Protein AF-A0A6I9WQ13-F1 (afdb_monomer_lite)

Secondary structure (DSSP, 8-state):
----------S-----------------------------------SS-TTS-HHHHHHHHHHHHHHHHHHTTS-HHHHHHH-GGGGG-HHHHHHHHHHHHHHHHHHHHHHHHHHHHHTTHHHHHHHHHHHHHHT---TTSPPP---S-HHHHHHHHHHHHHHHHHHHHHHHHHHHHHHHHHHHHHHHHHHHHHHHHHHHHHHHHHHHHHHHHHHHHHHHHHHHHHHHHHT-

Structure (mmCIF, N/CA/C/O backbone):
data_AF-A0A6I9WQ13-F1
#
_entry.id   AF-A0A6I9WQ13-F1
#
loop_
_atom_site.group_PDB
_atom_site.id
_atom_site.type_symbol
_atom_site.label_atom_id
_atom_site.label_alt_id
_atom_site.label_comp_id
_atom_site.label_asym_id
_atom_site.label_entity_id
_atom_site.label_seq_id
_atom_site.pdbx_PDB_ins_code
_atom_site.Cartn_x
_atom_site.Cartn_y
_atom_site.Cartn_z
_atom_site.occupancy
_atom_site.B_iso_or_equiv
_atom_site.auth_seq_id
_atom_site.auth_comp_id
_atom_site.auth_asym_id
_atom_site.auth_atom_id
_atom_site.pdbx_PDB_model_num
ATOM 1 N N . MET A 1 1 ? 12.488 12.936 -65.745 1.00 42.53 1 MET A N 1
ATOM 2 C CA . MET A 1 1 ? 11.095 12.465 -65.621 1.00 42.53 1 MET A CA 1
ATOM 3 C C . MET A 1 1 ? 11.152 10.992 -65.257 1.00 42.53 1 MET A C 1
ATOM 5 O O . MET A 1 1 ? 11.584 10.224 -66.095 1.00 42.53 1 MET A O 1
ATOM 9 N N . ILE A 1 2 ? 10.871 10.658 -63.995 1.00 35.72 2 ILE A N 1
ATOM 10 C CA . ILE A 1 2 ? 10.293 9.404 -63.471 1.00 35.72 2 ILE A CA 1
ATOM 11 C C . ILE A 1 2 ? 10.025 9.711 -61.988 1.00 35.72 2 ILE A C 1
ATOM 13 O O . ILE A 1 2 ? 10.933 10.069 -61.240 1.00 35.72 2 ILE A O 1
ATOM 17 N N . GLN A 1 3 ? 8.743 9.713 -61.629 1.00 37.44 3 GLN A N 1
ATOM 18 C CA . GLN A 1 3 ? 8.211 10.004 -60.300 1.00 37.44 3 GLN A CA 1
ATOM 19 C C . GLN A 1 3 ? 8.492 8.835 -59.351 1.00 37.44 3 GLN A C 1
ATOM 21 O O . GLN A 1 3 ? 8.282 7.685 -59.726 1.00 37.44 3 GLN A O 1
ATOM 26 N N . ILE A 1 4 ? 8.862 9.127 -58.103 1.00 40.91 4 ILE A N 1
ATOM 27 C CA . ILE A 1 4 ? 8.697 8.176 -57.000 1.00 40.91 4 ILE A CA 1
ATOM 28 C C . ILE A 1 4 ? 7.673 8.782 -56.046 1.00 40.91 4 ILE A C 1
ATOM 30 O O . ILE A 1 4 ? 7.947 9.718 -55.296 1.00 40.91 4 ILE A O 1
ATOM 34 N N . SER A 1 5 ? 6.453 8.271 -56.183 1.00 36.38 5 SER A N 1
ATOM 35 C CA . SER A 1 5 ? 5.289 8.596 -55.377 1.00 36.38 5 SER A CA 1
ATOM 36 C C . SER A 1 5 ? 5.444 8.132 -53.932 1.00 36.38 5 SER A C 1
ATOM 38 O O . SER A 1 5 ? 5.890 7.023 -53.651 1.00 36.38 5 SER A O 1
ATOM 40 N N . SER A 1 6 ? 4.993 9.016 -53.047 1.00 45.00 6 SER A N 1
ATOM 41 C CA . SER A 1 6 ? 4.325 8.766 -51.771 1.00 45.00 6 SER A CA 1
ATOM 42 C C . SER A 1 6 ? 4.062 7.292 -51.413 1.00 45.00 6 SER A C 1
ATOM 44 O O . SER A 1 6 ? 3.198 6.640 -51.994 1.00 45.00 6 SER A O 1
ATOM 46 N N . ARG A 1 7 ? 4.749 6.815 -50.372 1.00 38.47 7 ARG A N 1
ATOM 47 C CA . ARG A 1 7 ? 4.295 5.732 -49.485 1.00 38.47 7 ARG A CA 1
ATOM 48 C C . ARG A 1 7 ? 4.499 6.178 -48.036 1.00 38.47 7 ARG A C 1
ATOM 50 O O . ARG A 1 7 ? 5.375 5.716 -47.314 1.00 38.47 7 ARG A O 1
ATOM 57 N N . ARG A 1 8 ? 3.716 7.187 -47.655 1.00 43.97 8 ARG A N 1
ATOM 58 C CA . ARG A 1 8 ? 3.293 7.429 -46.273 1.00 43.97 8 ARG A CA 1
ATOM 59 C C . ARG A 1 8 ? 1.978 6.674 -46.128 1.00 43.97 8 ARG A C 1
ATOM 61 O O . ARG A 1 8 ? 1.089 6.970 -46.910 1.00 43.97 8 ARG A O 1
ATOM 68 N N . GLU A 1 9 ? 1.920 5.762 -45.161 1.00 45.62 9 GLU A N 1
ATOM 69 C CA . GLU A 1 9 ? 0.778 4.953 -44.686 1.00 45.62 9 GLU A CA 1
ATOM 70 C C . GLU A 1 9 ? 1.118 3.468 -44.765 1.00 45.62 9 GLU A C 1
ATOM 72 O O . GLU A 1 9 ? 1.083 2.889 -45.838 1.00 45.62 9 GLU A O 1
ATOM 77 N N . GLU A 1 10 ? 1.520 2.905 -43.621 1.00 43.72 10 GLU A N 1
ATOM 78 C CA . GLU A 1 10 ? 1.295 1.512 -43.193 1.00 43.72 10 GLU A CA 1
ATOM 79 C C . GLU A 1 10 ? 2.166 1.218 -41.961 1.00 43.72 10 GLU A C 1
ATOM 81 O O . GLU A 1 10 ? 3.094 0.426 -42.004 1.00 43.72 10 GLU A O 1
ATOM 86 N N . LEU A 1 11 ? 1.884 1.878 -40.835 1.00 39.22 11 LEU A N 1
ATOM 87 C CA . LEU A 1 11 ? 2.148 1.309 -39.511 1.00 39.22 11 LEU A CA 1
ATOM 88 C C . LEU A 1 11 ? 1.015 1.774 -38.596 1.00 39.22 11 LEU A C 1
ATOM 90 O O . LEU A 1 11 ? 0.836 2.968 -38.352 1.00 39.22 11 LEU A O 1
ATOM 94 N N . GLY A 1 12 ? 0.189 0.812 -38.186 1.00 38.69 12 GLY A N 1
ATOM 95 C CA . GLY A 1 12 ? -1.049 1.005 -37.443 1.00 38.69 12 GLY A CA 1
ATOM 96 C C . GLY A 1 12 ? -0.829 1.613 -36.064 1.00 38.69 12 GLY A C 1
ATOM 97 O O . GLY A 1 12 ? -0.742 0.905 -35.066 1.00 38.69 12 GLY A O 1
ATOM 98 N N . ILE A 1 13 ? -0.822 2.942 -36.001 1.00 32.97 13 ILE A N 1
ATOM 99 C CA . ILE A 1 13 ? -1.039 3.680 -34.761 1.00 32.97 13 ILE A CA 1
ATOM 100 C C . ILE A 1 13 ? -2.550 3.734 -34.539 1.00 32.97 13 ILE A C 1
ATOM 102 O O . ILE A 1 13 ? -3.252 4.596 -35.072 1.00 32.97 13 ILE A O 1
ATOM 106 N N . ALA A 1 14 ? -3.064 2.791 -33.752 1.00 34.91 14 ALA A N 1
ATOM 107 C CA . ALA A 1 14 ? -4.420 2.858 -33.231 1.00 34.91 14 ALA A CA 1
ATOM 108 C C . ALA A 1 14 ? -4.540 4.081 -32.303 1.00 34.91 14 ALA A C 1
ATOM 110 O O . ALA A 1 14 ? -4.142 4.056 -31.138 1.00 34.91 14 ALA A O 1
ATOM 111 N N . ARG A 1 15 ? -5.093 5.179 -32.832 1.00 33.19 15 ARG A N 1
ATOM 112 C CA . ARG A 1 15 ? -5.646 6.271 -32.023 1.00 33.19 15 ARG A CA 1
ATOM 113 C C . ARG A 1 15 ? -6.819 5.716 -31.221 1.00 33.19 15 ARG A C 1
ATOM 115 O O . ARG A 1 15 ? -7.862 5.405 -31.787 1.00 33.19 15 ARG A O 1
ATOM 122 N N . TRP A 1 16 ? -6.659 5.633 -29.908 1.00 32.78 16 TRP A N 1
ATOM 123 C CA . TRP A 1 16 ? -7.764 5.366 -28.993 1.00 32.78 16 TRP A CA 1
ATOM 124 C C . TRP A 1 16 ? -8.743 6.555 -28.989 1.00 32.78 16 TRP A C 1
ATOM 126 O O . TRP A 1 16 ? -8.312 7.684 -28.732 1.00 32.78 16 TRP A O 1
ATOM 136 N N . PRO A 1 17 ? -10.049 6.354 -29.253 1.00 36.00 17 PRO A N 1
ATOM 137 C CA . PRO A 1 17 ? -11.037 7.417 -29.199 1.00 36.00 17 PRO A CA 1
ATOM 138 C C . PRO A 1 17 ? -11.810 7.333 -27.879 1.00 36.00 17 PRO A C 1
ATOM 140 O O . PRO A 1 17 ? -12.653 6.463 -27.704 1.00 36.00 17 PRO A O 1
ATOM 143 N N . PHE A 1 18 ? -11.591 8.273 -26.961 1.00 30.12 18 PHE A N 1
ATOM 144 C CA . PHE A 1 18 ? -12.542 8.504 -25.871 1.00 30.12 18 PHE A CA 1
ATOM 145 C C . PHE A 1 18 ? -12.866 9.991 -25.739 1.00 30.12 18 PHE A C 1
ATOM 147 O O . PHE A 1 18 ? -12.248 10.743 -24.992 1.00 30.12 18 PHE A O 1
ATOM 154 N N . ARG A 1 19 ? -13.905 10.402 -26.467 1.00 37.66 19 ARG A N 1
ATOM 155 C CA . ARG A 1 19 ? -14.854 11.422 -26.012 1.00 37.66 19 ARG A CA 1
ATOM 156 C C . ARG A 1 19 ? -16.257 11.002 -26.434 1.00 37.66 19 ARG A C 1
ATOM 158 O O . ARG A 1 19 ? -16.543 11.025 -27.625 1.00 37.66 19 ARG A O 1
ATOM 165 N N . LYS A 1 20 ? -17.137 10.740 -25.464 1.00 36.94 20 LYS A N 1
ATOM 166 C CA . LYS A 1 20 ? -18.517 11.255 -25.466 1.00 36.94 20 LYS A CA 1
ATOM 167 C C . LYS A 1 20 ? -18.999 11.533 -24.027 1.00 36.94 20 LYS A C 1
ATOM 169 O O . LYS A 1 20 ? -18.543 10.846 -23.116 1.00 36.94 20 LYS A O 1
ATOM 174 N N . PRO A 1 21 ? -19.877 12.539 -23.830 1.00 44.69 21 PRO A N 1
ATOM 175 C CA . PRO A 1 21 ? -20.361 13.001 -22.529 1.00 44.69 21 PRO A CA 1
ATOM 176 C C . PRO A 1 21 ? -21.793 12.518 -22.231 1.00 44.69 21 PRO A C 1
ATOM 178 O O . PRO A 1 21 ? -22.631 12.507 -23.126 1.00 44.69 21 PRO A O 1
ATOM 181 N N . LEU A 1 22 ? -22.091 12.194 -20.974 1.00 32.34 22 LEU A N 1
ATOM 182 C CA . LEU A 1 22 ? -23.434 12.059 -20.377 1.00 32.34 22 LEU A CA 1
ATOM 183 C C . LEU A 1 22 ? -23.235 12.225 -18.857 1.00 32.34 22 LEU A C 1
ATOM 185 O O . LEU A 1 22 ? -22.199 11.815 -18.352 1.00 32.34 22 LEU A O 1
ATOM 189 N N . LEU A 1 23 ? -24.110 12.783 -18.029 1.00 32.69 23 LEU A N 1
ATOM 190 C CA . LEU A 1 23 ? -25.398 13.453 -18.154 1.00 32.69 23 LEU A CA 1
ATOM 191 C C . LEU A 1 23 ? -25.539 14.267 -16.855 1.00 32.69 23 LEU A C 1
ATOM 193 O O . LEU A 1 23 ? -25.080 13.850 -15.793 1.00 32.69 23 LEU A O 1
ATOM 197 N N . ARG A 1 24 ? -26.177 15.429 -16.951 1.00 34.75 24 ARG A N 1
ATOM 198 C CA . ARG A 1 24 ? -26.581 16.266 -15.820 1.00 34.75 24 ARG A CA 1
ATOM 199 C C . ARG A 1 24 ? -27.743 15.580 -15.094 1.00 34.75 24 ARG A C 1
ATOM 201 O O . ARG A 1 24 ? -28.714 15.221 -15.755 1.00 34.75 24 ARG A O 1
ATOM 208 N N . VAL A 1 25 ? -27.673 15.446 -13.772 1.00 32.78 25 VAL A N 1
ATOM 209 C CA . VAL A 1 25 ? -28.840 15.125 -12.938 1.00 32.78 25 VAL A CA 1
ATOM 210 C C . VAL A 1 25 ? -28.867 16.122 -11.786 1.00 32.78 25 VAL A C 1
ATOM 212 O O . VAL A 1 25 ? -28.001 16.103 -10.916 1.00 32.78 25 VAL A O 1
ATOM 215 N N . ASP A 1 26 ? -29.839 17.029 -11.842 1.00 37.44 26 ASP A N 1
ATOM 216 C CA . ASP A 1 26 ? -30.246 17.861 -10.715 1.00 37.44 26 ASP A CA 1
ATOM 217 C C . ASP A 1 26 ? -30.963 16.983 -9.685 1.00 37.44 26 ASP A C 1
ATOM 219 O O . ASP A 1 26 ? -31.865 16.221 -10.030 1.00 37.44 26 ASP A O 1
ATOM 223 N N . ALA A 1 27 ? -30.619 17.146 -8.410 1.00 33.00 27 ALA A N 1
ATOM 224 C CA . ALA A 1 27 ? -31.479 16.743 -7.306 1.00 33.00 27 ALA A CA 1
ATOM 225 C C . ALA A 1 27 ? -31.283 17.710 -6.136 1.00 33.00 27 ALA A C 1
ATOM 227 O O . ALA A 1 27 ? -30.471 17.522 -5.234 1.00 33.00 27 ALA A O 1
ATOM 228 N N . SER A 1 28 ? -32.062 18.785 -6.199 1.00 38.97 28 SER A N 1
ATOM 229 C CA . SER A 1 28 ? -32.435 19.600 -5.054 1.00 38.97 28 SER A CA 1
ATOM 230 C C . SER A 1 28 ? -33.210 18.735 -4.061 1.00 38.97 28 SER A C 1
ATOM 232 O O . SER A 1 28 ? -34.231 18.159 -4.433 1.00 38.97 28 SER A O 1
ATOM 234 N N . SER A 1 29 ? -32.759 18.656 -2.808 1.00 32.09 29 SER A N 1
ATOM 235 C CA . SER A 1 29 ? -33.622 18.408 -1.646 1.00 32.09 29 SER A CA 1
ATOM 236 C C . SER A 1 29 ? -32.903 18.807 -0.360 1.00 32.09 29 SER A C 1
ATOM 238 O O . SER A 1 29 ? -31.951 18.172 0.084 1.00 32.09 29 SER A O 1
ATOM 240 N N . ARG A 1 30 ? -33.378 19.912 0.222 1.00 37.56 30 ARG A N 1
ATOM 241 C CA . ARG A 1 30 ? -33.053 20.368 1.574 1.00 37.56 30 ARG A CA 1
ATOM 242 C C . ARG A 1 30 ? -33.610 19.374 2.588 1.00 37.56 30 ARG A C 1
ATOM 244 O O . ARG A 1 30 ? -34.800 19.077 2.543 1.00 37.56 30 ARG A O 1
ATOM 251 N N . LEU A 1 31 ? -32.803 19.001 3.574 1.00 30.28 31 LEU A N 1
ATOM 252 C CA . LEU A 1 31 ? -33.298 18.570 4.877 1.00 30.28 31 LEU A CA 1
ATOM 253 C C . LEU A 1 31 ? -32.618 19.422 5.948 1.00 30.28 31 LEU A C 1
ATOM 255 O O . LEU A 1 31 ? -31.408 19.375 6.144 1.00 30.28 31 LEU A O 1
ATOM 259 N N . VAL A 1 32 ? -33.433 20.261 6.581 1.00 38.62 32 VAL A N 1
ATOM 260 C CA . VAL A 1 32 ? -33.098 21.039 7.771 1.00 38.62 32 VAL A CA 1
ATOM 261 C C . VAL A 1 32 ? -33.349 20.127 8.965 1.00 38.62 32 VAL A C 1
ATOM 263 O O . VAL A 1 32 ? -34.483 19.696 9.161 1.00 38.62 32 VAL A O 1
ATOM 266 N N . PHE A 1 33 ? -32.321 19.859 9.770 1.00 29.92 33 PHE A N 1
ATOM 267 C CA . PHE A 1 33 ? -32.487 19.245 11.087 1.00 29.92 33 PHE A CA 1
ATOM 268 C C . PHE A 1 33 ? -31.969 20.187 12.184 1.00 29.92 33 PHE A C 1
ATOM 270 O O . PHE A 1 33 ? -30.921 20.811 12.006 1.00 29.92 33 PHE A O 1
ATOM 277 N N . PRO A 1 34 ? -32.702 20.329 13.304 1.00 30.59 34 PRO A N 1
ATOM 278 C CA . PRO A 1 34 ? -32.401 21.295 14.348 1.00 30.59 34 PRO A CA 1
ATOM 279 C C . PRO A 1 34 ? -31.454 20.698 15.396 1.00 30.59 34 PRO A C 1
ATOM 281 O O . PRO A 1 34 ? -31.741 19.659 15.983 1.00 30.59 34 PRO A O 1
ATOM 284 N N . THR A 1 35 ? -30.365 21.391 15.717 1.00 30.73 35 THR A N 1
ATOM 285 C CA . THR A 1 35 ? -29.546 21.090 16.899 1.00 30.73 35 THR A CA 1
ATOM 286 C C . THR A 1 35 ? -29.696 22.194 17.934 1.00 30.73 35 THR A C 1
ATOM 288 O O . THR A 1 35 ? -29.070 23.249 17.868 1.00 30.73 35 THR A O 1
ATOM 291 N N . ARG A 1 36 ? -30.516 21.924 18.953 1.00 33.50 36 ARG A N 1
ATOM 292 C CA . ARG A 1 36 ? -30.421 22.599 20.249 1.00 33.50 36 ARG A CA 1
ATOM 293 C C . ARG A 1 36 ? -30.566 21.567 21.360 1.00 33.50 36 ARG A C 1
ATOM 295 O O . ARG A 1 36 ? -31.657 21.339 21.864 1.00 33.50 36 ARG A O 1
ATOM 302 N N . ILE A 1 37 ? -29.445 20.970 21.754 1.00 35.38 37 ILE A N 1
ATOM 303 C CA . ILE A 1 37 ? -29.315 20.270 23.033 1.00 35.38 37 ILE A CA 1
ATOM 304 C C . ILE A 1 37 ? -28.291 21.058 23.847 1.00 35.38 37 ILE A C 1
ATOM 306 O O . ILE A 1 37 ? -27.123 21.160 23.470 1.00 35.38 37 ILE A O 1
ATOM 310 N N . LYS A 1 38 ? -28.760 21.693 24.925 1.00 37.09 38 LYS A N 1
ATOM 311 C CA . LYS A 1 38 ? -27.910 22.383 25.900 1.00 37.09 38 LYS A CA 1
ATOM 312 C C . LYS A 1 38 ? -27.116 21.324 26.671 1.00 37.09 38 LYS A C 1
ATOM 314 O O . LYS A 1 38 ? -27.715 20.467 27.310 1.00 37.09 38 LYS A O 1
ATOM 319 N N . ARG A 1 39 ? -25.785 21.390 26.604 1.00 37.53 39 ARG A N 1
ATOM 320 C CA . ARG A 1 39 ? -24.875 20.641 27.479 1.00 37.53 39 ARG A CA 1
ATOM 321 C C . ARG A 1 39 ? -24.711 21.423 28.783 1.00 37.53 39 ARG A C 1
ATOM 323 O O . ARG A 1 39 ? -24.225 22.548 28.744 1.00 37.53 39 ARG A O 1
ATOM 330 N N . ASN A 1 40 ? -25.109 20.829 29.904 1.00 31.97 40 ASN A N 1
ATOM 331 C CA . ASN A 1 40 ? -24.618 21.221 31.223 1.00 31.97 40 ASN A CA 1
ATOM 332 C C . ASN A 1 40 ? -23.377 20.371 31.502 1.00 31.97 40 ASN A C 1
ATOM 334 O O . ASN A 1 40 ? -23.481 19.148 31.569 1.00 31.97 40 ASN A O 1
ATOM 338 N N . TYR A 1 41 ? -22.219 21.013 31.618 1.00 35.03 41 TYR A N 1
ATOM 339 C CA . TYR A 1 41 ? -20.994 20.373 32.078 1.00 35.03 41 TYR A CA 1
ATOM 340 C C . TYR A 1 41 ? -20.928 20.503 33.598 1.00 35.03 41 TYR A C 1
ATOM 342 O O . TYR A 1 41 ? -20.866 21.612 34.122 1.00 35.03 41 TYR A O 1
ATOM 350 N N . GLY A 1 42 ? -21.003 19.361 34.282 1.00 32.38 42 GLY A N 1
ATOM 351 C CA . GLY A 1 42 ? -20.557 19.218 35.660 1.00 32.38 42 GLY A CA 1
ATOM 352 C C . GLY A 1 42 ? -19.044 19.038 35.655 1.00 32.38 42 GLY A C 1
ATOM 353 O O . GLY A 1 42 ? -18.527 18.098 35.057 1.00 32.38 42 GLY A O 1
ATOM 354 N N . GLU A 1 43 ? -18.380 20.000 36.268 1.00 44.72 43 GLU A N 1
ATOM 355 C CA . GLU A 1 43 ? -16.960 20.096 36.579 1.00 44.72 43 GLU A CA 1
ATOM 356 C C . GLU A 1 43 ? -16.534 18.961 37.521 1.00 44.72 43 GLU A C 1
ATOM 358 O O . GLU A 1 43 ? -17.102 18.849 38.601 1.00 44.72 43 GLU A O 1
ATOM 363 N N . MET A 1 44 ? -15.569 18.124 37.116 1.00 40.62 44 MET A N 1
ATOM 364 C CA . MET A 1 44 ? -14.733 17.320 38.020 1.00 40.62 44 MET A CA 1
ATOM 365 C C . MET A 1 44 ? -13.409 16.919 37.335 1.00 40.62 44 MET A C 1
ATOM 367 O O . MET A 1 44 ? -13.427 16.222 36.321 1.00 40.62 44 MET A O 1
ATOM 371 N N . ALA A 1 45 ? -12.307 17.311 37.985 1.00 38.38 45 ALA A N 1
ATOM 372 C CA . ALA A 1 45 ? -10.936 16.784 37.919 1.00 38.38 45 ALA A CA 1
ATOM 373 C C . ALA A 1 45 ? -10.101 17.023 36.637 1.00 38.38 45 ALA A C 1
ATOM 375 O O . ALA A 1 45 ? -9.950 16.152 35.782 1.00 38.38 45 ALA A O 1
ATOM 376 N N . GLU A 1 46 ? -9.484 18.207 36.576 1.00 45.75 46 GLU A N 1
ATOM 377 C CA . GLU A 1 46 ? -8.057 18.371 36.230 1.00 45.75 46 GLU A CA 1
ATOM 378 C C . GLU A 1 46 ? -7.267 17.765 37.418 1.00 45.75 46 GLU A C 1
ATOM 380 O O . GLU A 1 46 ? -7.679 17.941 38.561 1.00 45.75 46 GLU A O 1
ATOM 385 N N . ASP A 1 47 ? -6.299 16.862 37.289 1.00 46.25 47 ASP A N 1
ATOM 386 C CA . ASP A 1 47 ? -5.021 16.925 36.590 1.00 46.25 47 ASP A CA 1
ATOM 387 C C . ASP A 1 47 ? -4.467 15.487 36.500 1.00 46.25 47 ASP A C 1
ATOM 389 O O . ASP A 1 47 ? -4.505 14.783 37.503 1.00 46.25 47 ASP A O 1
ATOM 393 N N . GLU A 1 48 ? -3.995 15.067 35.313 1.00 42.91 48 GLU A N 1
ATOM 394 C CA . GLU A 1 48 ? -3.005 13.983 35.028 1.00 42.91 48 GLU A CA 1
ATOM 395 C C . GLU A 1 48 ? -3.103 13.436 33.581 1.00 42.91 48 GLU A C 1
ATOM 397 O O . GLU A 1 48 ? -2.286 12.627 33.154 1.00 42.91 48 GLU A O 1
ATOM 402 N N . GLU A 1 49 ? -4.054 13.899 32.764 1.00 48.84 49 GLU A N 1
ATOM 403 C CA . GLU A 1 49 ? -4.401 13.242 31.488 1.00 48.84 49 GLU A CA 1
ATOM 404 C C . GLU A 1 49 ? -4.015 14.049 30.224 1.00 48.84 49 GLU A C 1
ATOM 406 O O . GLU A 1 49 ? -4.706 14.004 29.207 1.00 48.84 49 GLU A O 1
ATOM 411 N N . ALA A 1 50 ? -2.924 14.823 30.267 1.00 50.78 50 ALA A N 1
ATOM 412 C CA . ALA A 1 50 ? -2.524 15.710 29.160 1.00 50.78 50 ALA A CA 1
ATOM 413 C C . ALA A 1 50 ? -1.940 14.986 27.924 1.00 50.78 50 ALA A C 1
ATOM 415 O O . ALA A 1 50 ? -1.771 15.615 26.882 1.00 50.78 50 ALA A O 1
ATOM 416 N N . ASP A 1 51 ? -1.658 13.681 28.016 1.00 60.41 51 ASP A N 1
ATOM 417 C CA . ASP A 1 51 ? -1.003 12.893 26.953 1.00 60.41 51 ASP A CA 1
ATOM 418 C C . ASP A 1 51 ? -1.945 11.885 26.254 1.00 60.41 51 ASP A C 1
ATOM 420 O O . ASP A 1 51 ? -1.536 11.056 25.437 1.00 60.41 51 ASP A O 1
ATOM 424 N N . CYS A 1 52 ? -3.243 11.924 26.570 1.00 62.91 52 CYS A N 1
ATOM 425 C CA . CYS A 1 52 ? -4.232 11.049 25.944 1.00 62.91 52 CYS A CA 1
ATOM 426 C C . CYS A 1 52 ? -4.887 11.759 24.744 1.00 62.91 52 CYS A C 1
ATOM 428 O O . CYS A 1 52 ? -5.425 12.860 24.901 1.00 62.91 52 CYS A O 1
ATOM 430 N N . PRO A 1 53 ? -4.879 11.172 23.531 1.00 75.25 53 PRO A N 1
ATOM 431 C CA . PRO A 1 53 ? -5.495 11.800 22.370 1.00 75.25 53 PRO A CA 1
ATOM 432 C C . PRO A 1 53 ? -7.013 11.954 22.593 1.00 75.25 53 PRO A C 1
ATOM 434 O O . PRO A 1 53 ? -7.668 11.103 23.197 1.00 75.25 53 PRO A O 1
ATOM 437 N N . ASN A 1 54 ? -7.593 13.059 22.105 1.00 84.00 54 ASN A N 1
ATOM 438 C CA . ASN A 1 54 ? -8.978 13.459 22.410 1.00 84.00 54 ASN A CA 1
ATOM 439 C C . ASN A 1 54 ? -10.017 12.354 22.114 1.00 84.00 54 ASN A C 1
ATOM 441 O O . ASN A 1 54 ? -10.969 12.154 22.862 1.00 84.00 54 ASN A O 1
ATOM 445 N N . ASN A 1 55 ? -9.816 11.584 21.046 1.00 86.56 55 ASN A N 1
ATOM 446 C CA . ASN A 1 55 ? -10.646 10.431 20.688 1.00 86.56 55 ASN A CA 1
ATOM 447 C C . ASN A 1 55 ? -10.566 9.274 21.702 1.00 86.56 55 ASN A C 1
ATOM 449 O O . ASN A 1 55 ? -11.606 8.704 22.027 1.00 86.56 55 ASN A O 1
ATOM 453 N N . ALA A 1 56 ? -9.384 8.958 22.238 1.00 87.81 56 ALA A N 1
ATOM 454 C CA . ALA A 1 56 ? -9.235 7.955 23.294 1.00 87.81 56 ALA A CA 1
ATOM 455 C C . ALA A 1 56 ? -9.936 8.400 24.583 1.00 87.81 56 ALA A C 1
ATOM 457 O O . ALA A 1 56 ? -10.661 7.618 25.198 1.00 87.81 56 ALA A O 1
ATOM 458 N N . ARG A 1 57 ? -9.809 9.683 24.941 1.00 88.50 57 ARG A N 1
ATOM 459 C CA . ARG A 1 57 ? -10.506 10.262 26.096 1.00 88.50 57 ARG A CA 1
ATOM 460 C C . ARG A 1 57 ? -12.026 10.188 25.940 1.00 88.50 57 ARG A C 1
ATOM 462 O O . ARG A 1 57 ? -12.723 9.763 26.857 1.00 88.50 57 ARG A O 1
ATOM 469 N N . LEU A 1 58 ? -12.551 10.544 24.765 1.00 90.75 58 LEU A N 1
ATOM 470 C CA . LEU A 1 58 ? -13.984 10.434 24.469 1.00 90.75 58 LEU A CA 1
ATOM 471 C C . LEU A 1 58 ? -14.481 8.985 24.535 1.00 90.75 58 LEU A C 1
ATOM 473 O O . LEU A 1 58 ? -15.563 8.746 25.068 1.00 90.75 58 LEU A O 1
ATOM 477 N N . PHE A 1 59 ? -13.697 8.030 24.030 1.00 91.69 59 PHE A N 1
ATOM 478 C CA . PHE A 1 59 ? -14.007 6.607 24.134 1.00 91.69 59 PHE A CA 1
ATOM 479 C C . PHE A 1 59 ? -14.060 6.149 25.596 1.00 91.69 59 PHE A C 1
ATOM 481 O O . PHE A 1 59 ? -15.079 5.598 26.011 1.00 91.69 59 PHE A O 1
ATOM 488 N N . ARG A 1 60 ? -13.025 6.453 26.394 1.00 92.31 60 ARG A N 1
ATOM 489 C CA . ARG A 1 60 ? -12.971 6.127 27.828 1.00 92.31 60 ARG A CA 1
ATOM 490 C C . ARG A 1 60 ? -14.187 6.691 28.561 1.00 92.31 60 ARG A C 1
ATOM 492 O O . ARG A 1 60 ? -14.920 5.943 29.195 1.00 92.31 60 ARG A O 1
ATOM 499 N N . ILE A 1 61 ? -14.473 7.984 28.390 1.00 93.56 61 ILE A N 1
ATOM 500 C CA . ILE A 1 61 ? -15.630 8.640 29.019 1.00 93.56 61 ILE A CA 1
ATOM 501 C C . ILE A 1 61 ? -16.944 7.960 28.612 1.00 93.56 61 ILE A C 1
ATOM 503 O O . ILE A 1 61 ? -17.799 7.703 29.461 1.00 93.56 61 ILE A O 1
ATOM 507 N N . ALA A 1 62 ? -17.132 7.673 27.322 1.00 95.44 62 ALA A N 1
ATOM 508 C CA . ALA A 1 62 ? -18.355 7.047 26.835 1.00 95.44 62 ALA A CA 1
ATOM 509 C C . ALA A 1 62 ? -18.548 5.645 27.427 1.00 95.44 62 ALA A C 1
ATOM 511 O O . ALA A 1 62 ? -19.645 5.325 27.888 1.00 95.44 62 ALA A O 1
ATOM 512 N N . VAL A 1 63 ? -17.504 4.816 27.446 1.00 95.62 63 VAL A N 1
ATOM 513 C CA . VAL A 1 63 ? -17.590 3.448 27.968 1.00 95.62 63 VAL A CA 1
ATOM 514 C C . VAL A 1 63 ? -17.747 3.452 29.488 1.00 95.62 63 VAL A C 1
ATOM 516 O O . VAL A 1 63 ? -18.703 2.852 29.971 1.00 95.62 63 VAL A O 1
ATOM 519 N N . SER A 1 64 ? -16.932 4.197 30.243 1.00 95.50 64 SER A N 1
ATOM 520 C CA . SER A 1 64 ? -17.044 4.274 31.709 1.00 95.50 64 SER A CA 1
ATOM 521 C C . SER A 1 64 ? -18.429 4.751 32.167 1.00 95.50 64 SER A C 1
ATOM 523 O O . SER A 1 64 ? -18.981 4.221 33.130 1.00 95.50 64 SER A O 1
ATOM 525 N N . ASN A 1 65 ? -19.055 5.690 31.448 1.00 95.81 65 ASN A N 1
ATOM 526 C CA . ASN A 1 65 ? -20.432 6.102 31.740 1.00 95.81 65 ASN A CA 1
ATOM 527 C C . ASN A 1 65 ? -21.448 4.972 31.511 1.00 95.81 65 ASN A C 1
ATOM 529 O O . ASN A 1 65 ? -22.372 4.806 32.304 1.00 95.81 65 ASN A O 1
ATOM 533 N N . ASN A 1 66 ? -21.282 4.170 30.456 1.00 95.94 66 ASN A N 1
ATOM 534 C CA . ASN A 1 66 ? -22.139 3.005 30.230 1.00 95.94 66 ASN A CA 1
ATOM 535 C C . ASN A 1 66 ? -21.939 1.932 31.310 1.00 95.94 66 ASN A C 1
ATOM 537 O O . ASN A 1 66 ? -22.921 1.382 31.801 1.00 95.94 66 ASN A O 1
ATOM 541 N N . LEU A 1 67 ? -20.696 1.680 31.728 1.00 96.56 67 LEU A N 1
ATOM 542 C CA . LEU A 1 67 ? -20.378 0.745 32.812 1.00 96.56 67 LEU A CA 1
ATOM 543 C C . LEU A 1 67 ? -21.004 1.185 34.142 1.00 96.56 67 LEU A C 1
ATOM 545 O O . LEU A 1 67 ? -21.561 0.360 34.865 1.00 96.56 67 LEU A O 1
ATOM 549 N N . ARG A 1 68 ? -21.005 2.492 34.429 1.00 96.06 68 ARG A N 1
ATOM 550 C CA . ARG A 1 68 ? -21.723 3.059 35.580 1.00 96.06 68 ARG A CA 1
ATOM 551 C C . ARG A 1 68 ? -23.224 2.812 35.492 1.00 96.06 68 ARG A C 1
ATOM 553 O O . ARG A 1 68 ? -23.807 2.310 36.446 1.00 96.06 68 ARG A O 1
ATOM 560 N N . ASN A 1 69 ? -23.833 3.087 34.339 1.00 96.31 69 ASN A N 1
ATOM 561 C CA . ASN A 1 69 ? -25.262 2.844 34.130 1.00 96.31 69 ASN A CA 1
ATOM 562 C C . ASN A 1 69 ? -25.631 1.361 34.300 1.00 96.31 69 ASN A C 1
ATOM 564 O O . ASN A 1 69 ? -26.707 1.052 34.806 1.00 96.31 69 ASN A O 1
ATOM 568 N N . ILE A 1 70 ? -24.751 0.440 33.890 1.00 95.88 70 ILE A N 1
ATOM 569 C CA . ILE A 1 70 ? -24.932 -1.002 34.101 1.00 95.88 70 ILE A CA 1
ATOM 570 C C . ILE A 1 70 ? -24.871 -1.331 35.594 1.00 95.88 70 ILE A C 1
ATOM 572 O O . ILE A 1 70 ? -25.778 -1.994 36.102 1.00 95.88 70 ILE A O 1
ATOM 576 N N . ALA A 1 71 ? -23.852 -0.842 36.305 1.00 95.31 71 ALA A N 1
ATOM 577 C CA . ALA A 1 71 ? -23.701 -1.083 37.738 1.00 95.31 71 ALA A CA 1
ATOM 578 C C . ALA A 1 71 ? -24.895 -0.534 38.542 1.00 95.31 71 ALA A C 1
ATOM 580 O O . ALA A 1 71 ? -25.397 -1.204 39.439 1.00 95.31 71 ALA A O 1
ATOM 581 N N . GLU A 1 72 ? -25.406 0.639 38.170 1.00 95.06 72 GLU A N 1
ATOM 582 C CA . GLU A 1 72 ? -26.532 1.318 38.825 1.00 95.06 72 GLU A CA 1
ATOM 583 C C . GLU A 1 72 ? -27.917 0.894 38.290 1.00 95.06 72 GLU A C 1
ATOM 585 O O . GLU A 1 72 ? -28.943 1.406 38.739 1.00 95.06 72 GLU A O 1
ATOM 590 N N . SER A 1 73 ? -27.984 -0.053 37.346 1.00 94.62 73 SER A N 1
ATOM 591 C CA . SER A 1 73 ? -29.240 -0.461 36.689 1.00 94.62 73 SER A CA 1
ATOM 592 C C . SER A 1 73 ? -30.268 -1.084 37.643 1.00 94.62 73 SER A C 1
ATOM 594 O O . SER A 1 73 ? -31.481 -1.026 37.400 1.00 94.62 73 SER A O 1
ATOM 596 N N . VAL A 1 74 ? -29.795 -1.673 38.742 1.00 92.25 74 VAL A N 1
ATOM 597 C CA . VAL A 1 74 ? -30.630 -2.257 39.791 1.00 92.25 74 VAL A CA 1
ATOM 598 C C . VAL A 1 74 ? -30.768 -1.249 40.925 1.00 92.25 74 VAL A C 1
ATOM 600 O O . VAL A 1 74 ? -29.804 -0.965 41.634 1.00 92.25 74 VAL A O 1
ATOM 603 N N . SER A 1 75 ? -31.983 -0.736 41.132 1.00 92.44 75 SER A N 1
ATOM 604 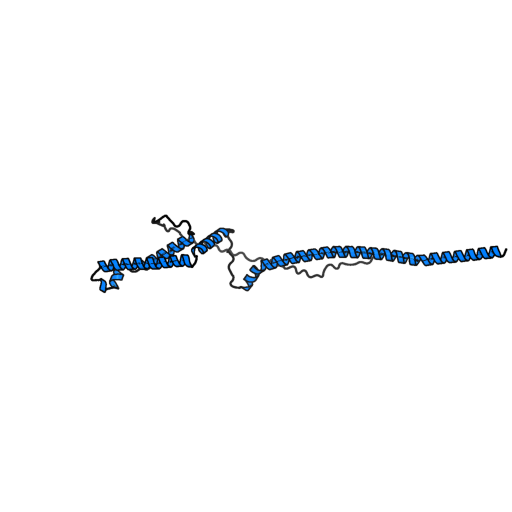C CA . SER A 1 75 ? -32.287 0.125 42.277 1.00 92.44 75 SER A CA 1
ATOM 605 C C . SER A 1 75 ? -32.226 -0.647 43.598 1.00 92.44 75 SER A C 1
ATOM 607 O O . SER A 1 75 ? -32.415 -1.864 43.631 1.00 92.44 75 SER A O 1
ATOM 609 N N . GLU A 1 76 ? -32.009 0.072 44.700 1.00 91.06 76 GLU A N 1
ATOM 610 C CA . GLU A 1 76 ? -31.960 -0.507 46.052 1.00 91.06 76 GLU A CA 1
ATOM 611 C C . GLU A 1 76 ? -33.250 -1.288 46.386 1.00 91.06 76 GLU A C 1
ATOM 613 O O . GLU A 1 76 ? -33.189 -2.405 46.901 1.00 91.06 76 GLU A O 1
ATOM 618 N N . ASP A 1 77 ? -34.416 -0.763 45.990 1.00 90.06 77 ASP A N 1
ATOM 619 C CA . ASP A 1 77 ? -35.716 -1.418 46.195 1.00 90.06 77 ASP A CA 1
ATOM 620 C C . ASP A 1 77 ? -35.824 -2.755 45.448 1.00 90.06 77 ASP A C 1
ATOM 622 O O . ASP A 1 77 ? -36.244 -3.761 46.022 1.00 90.06 77 ASP A O 1
ATOM 626 N N . LYS A 1 78 ? -35.395 -2.792 44.177 1.00 92.31 78 LYS A N 1
ATOM 627 C CA . LYS A 1 78 ? -35.384 -4.025 43.374 1.00 92.31 78 LYS A CA 1
ATOM 628 C C . LYS A 1 78 ? -34.389 -5.038 43.929 1.00 92.31 78 LYS A C 1
ATOM 630 O O . LYS A 1 78 ? -34.662 -6.234 43.939 1.00 92.31 78 LYS A O 1
ATOM 635 N N . PHE A 1 79 ? -33.244 -4.570 44.416 1.00 91.94 79 PHE A N 1
ATOM 636 C CA . PHE A 1 79 ? -32.249 -5.418 45.062 1.00 91.94 79 PHE A CA 1
ATOM 637 C C . PHE A 1 79 ? -32.817 -6.107 46.316 1.00 91.94 79 PHE A C 1
ATOM 639 O O . PHE A 1 79 ? -32.651 -7.314 46.489 1.00 91.94 79 PHE A O 1
ATOM 646 N N . LEU A 1 80 ? -33.554 -5.367 47.151 1.00 90.25 80 LEU A N 1
ATOM 647 C CA . LEU A 1 80 ? -34.261 -5.882 48.331 1.00 90.25 80 LEU A CA 1
ATOM 648 C C . LEU A 1 80 ? -35.437 -6.811 47.993 1.00 90.25 80 LEU A C 1
ATOM 650 O O . LEU A 1 80 ? -35.733 -7.746 48.744 1.00 90.25 80 LEU A O 1
ATOM 654 N N . GLU A 1 81 ? -36.129 -6.548 46.885 1.00 90.31 81 GLU A N 1
ATOM 655 C CA . GLU A 1 81 ? -37.191 -7.415 46.376 1.00 90.31 81 GLU A CA 1
ATOM 656 C C . GLU A 1 81 ? -36.639 -8.790 45.979 1.00 90.31 81 GLU A C 1
ATOM 658 O O . GLU A 1 81 ? -37.210 -9.809 46.373 1.00 90.31 81 GLU A O 1
ATOM 663 N N . ILE A 1 82 ? -35.501 -8.813 45.275 1.00 89.81 82 ILE A N 1
ATOM 664 C CA . ILE A 1 82 ? -34.823 -10.034 44.822 1.00 89.81 82 ILE A CA 1
ATOM 665 C C . ILE A 1 82 ? -34.204 -10.792 46.007 1.00 89.81 82 ILE A C 1
ATOM 667 O O . ILE A 1 82 ? -34.387 -12.003 46.139 1.00 89.81 82 ILE A O 1
ATOM 671 N N . LEU A 1 83 ? -33.493 -10.098 46.901 1.00 87.94 83 LEU A N 1
ATOM 672 C CA . LEU A 1 83 ? -32.822 -10.699 48.058 1.00 87.94 83 LEU A CA 1
ATOM 673 C C . LEU A 1 83 ? -33.693 -10.622 49.315 1.00 87.94 83 LEU A C 1
ATOM 675 O O . LEU A 1 83 ? -33.375 -9.933 50.287 1.00 87.94 83 LEU A O 1
ATOM 679 N N . THR A 1 84 ? -34.782 -11.395 49.325 1.00 88.56 84 THR A N 1
ATOM 680 C CA . THR A 1 84 ? -35.788 -11.387 50.405 1.00 88.56 84 THR A CA 1
ATOM 681 C C . THR A 1 84 ? -35.220 -11.662 51.803 1.00 88.56 84 THR A C 1
ATOM 683 O O . THR A 1 84 ? -35.767 -11.171 52.790 1.00 88.56 84 THR A O 1
ATOM 686 N N . ILE A 1 85 ? -34.098 -12.382 51.894 1.00 89.12 85 ILE A N 1
ATOM 687 C CA . ILE A 1 85 ? -33.377 -12.697 53.141 1.00 89.12 85 ILE A CA 1
ATOM 688 C C . ILE A 1 85 ? -32.918 -11.420 53.867 1.00 89.12 85 ILE A C 1
ATOM 690 O O . ILE A 1 85 ? -32.844 -11.392 55.094 1.00 89.12 85 ILE A O 1
ATOM 694 N N . LEU A 1 86 ? -32.646 -10.344 53.125 1.00 86.12 86 LEU A N 1
ATOM 695 C CA . LEU A 1 86 ? -32.132 -9.087 53.667 1.00 86.12 86 LEU A CA 1
ATOM 696 C C . LEU A 1 86 ? -33.235 -8.119 54.125 1.00 86.12 86 LEU A C 1
ATOM 698 O O . LEU A 1 86 ? -32.923 -7.082 54.710 1.00 86.12 86 LEU A O 1
ATOM 702 N N . LYS A 1 87 ? -34.521 -8.460 53.937 1.00 84.56 87 LYS A N 1
ATOM 703 C CA . LYS A 1 87 ? -35.658 -7.605 54.334 1.00 84.56 87 LYS A CA 1
ATOM 704 C C . LYS A 1 87 ? -35.709 -7.313 55.834 1.00 84.56 87 LYS A C 1
ATOM 706 O O . LYS A 1 87 ? -36.200 -6.263 56.232 1.00 84.56 87 LYS A O 1
ATOM 711 N N . SER A 1 88 ? -35.196 -8.219 56.664 1.00 86.44 88 SER A N 1
ATOM 712 C CA . SER A 1 88 ? -35.125 -8.040 58.119 1.00 86.44 88 SER A CA 1
ATOM 713 C C . SER A 1 88 ? -34.056 -7.032 58.557 1.00 86.44 88 SER A C 1
ATOM 715 O O . SER A 1 88 ? -34.126 -6.531 59.675 1.00 86.44 88 SER A O 1
ATOM 717 N N . ASN A 1 89 ? -33.086 -6.708 57.690 1.00 88.19 89 ASN A N 1
ATOM 718 C CA . ASN A 1 89 ? -31.948 -5.838 57.992 1.00 88.19 89 ASN A CA 1
ATOM 719 C C . ASN A 1 89 ? -31.678 -4.839 56.847 1.00 88.19 89 ASN A C 1
ATOM 721 O O . ASN A 1 89 ? -30.659 -4.948 56.155 1.00 88.19 89 ASN A O 1
ATOM 725 N N . PRO A 1 90 ? -32.537 -3.819 56.662 1.00 84.69 90 PRO A N 1
ATOM 726 C CA . PRO A 1 90 ? -32.429 -2.877 55.543 1.00 84.69 90 PRO A CA 1
ATOM 727 C C . PRO A 1 90 ? -31.101 -2.102 55.530 1.00 84.69 90 PRO A C 1
ATOM 729 O O . PRO A 1 90 ? -30.544 -1.844 54.469 1.00 84.69 90 PRO A O 1
ATOM 732 N N . SER A 1 91 ? -30.518 -1.810 56.700 1.00 88.69 91 SER A N 1
ATOM 733 C CA . SER A 1 91 ? -29.202 -1.155 56.786 1.00 88.69 91 SER A CA 1
ATOM 734 C C . SER A 1 91 ? -28.070 -2.005 56.192 1.00 88.69 91 SER A C 1
ATOM 736 O O . SER A 1 91 ? -27.154 -1.472 55.563 1.00 88.69 91 SER A O 1
ATOM 738 N N . ILE A 1 92 ? -28.122 -3.329 56.375 1.00 90.19 92 ILE A N 1
ATOM 739 C CA . ILE A 1 92 ? -27.130 -4.254 55.811 1.00 90.19 92 ILE A CA 1
ATOM 740 C C . ILE A 1 92 ? -27.353 -4.382 54.305 1.00 90.19 92 ILE A C 1
ATOM 742 O O . ILE A 1 92 ? -26.389 -4.327 53.544 1.00 90.19 92 ILE A O 1
ATOM 746 N N . ALA A 1 93 ? -28.612 -4.479 53.876 1.00 89.44 93 ALA A N 1
ATOM 747 C CA . ALA A 1 93 ? -28.969 -4.534 52.465 1.00 89.44 93 ALA A CA 1
ATOM 748 C C . ALA A 1 93 ? -28.465 -3.310 51.691 1.00 89.44 93 ALA A C 1
ATOM 750 O O . ALA A 1 93 ? -27.843 -3.465 50.644 1.00 89.44 93 ALA A O 1
ATOM 751 N N . GLN A 1 94 ? -28.644 -2.110 52.248 1.00 91.06 94 GLN A N 1
ATOM 752 C CA . GLN A 1 94 ? -28.168 -0.870 51.643 1.00 91.06 94 GLN A CA 1
ATOM 753 C C . GLN A 1 94 ? -26.641 -0.835 51.503 1.00 91.06 94 GLN A C 1
ATOM 755 O O . GLN A 1 94 ? -26.105 -0.413 50.477 1.00 91.06 94 GLN A O 1
ATOM 760 N N . LYS A 1 95 ? -25.915 -1.277 52.538 1.00 94.12 95 LYS A N 1
ATOM 761 C CA . LYS A 1 95 ? -24.448 -1.363 52.490 1.00 94.12 95 LYS A CA 1
ATOM 762 C C . LYS A 1 95 ? -23.985 -2.367 51.439 1.00 94.12 95 LYS A C 1
ATOM 764 O O . LYS A 1 95 ? -23.044 -2.072 50.708 1.00 94.12 95 LYS A O 1
ATOM 769 N N . LEU A 1 96 ? -24.655 -3.515 51.349 1.00 93.75 96 LEU A N 1
ATOM 770 C CA . LEU A 1 96 ? -24.335 -4.552 50.374 1.00 93.75 96 LEU A CA 1
ATOM 771 C C . LEU A 1 96 ? -24.624 -4.095 48.941 1.00 93.75 96 LEU A C 1
ATOM 773 O O . LEU A 1 96 ? -23.791 -4.303 48.069 1.00 93.75 96 LEU A O 1
ATOM 777 N N . HIS A 1 97 ? -25.753 -3.424 48.707 1.00 94.69 97 HIS A N 1
ATOM 778 C CA . HIS A 1 97 ? -26.104 -2.859 47.403 1.00 94.69 97 HIS A CA 1
ATOM 779 C C . HIS A 1 97 ? -25.062 -1.837 46.936 1.00 94.69 97 HIS A C 1
ATOM 781 O O . HIS A 1 97 ? -24.525 -1.959 45.838 1.00 94.69 97 HIS A O 1
ATOM 787 N N . LYS A 1 98 ? -24.673 -0.898 47.809 1.00 95.44 98 LYS A N 1
ATOM 788 C CA . LYS A 1 98 ? -23.604 0.071 47.514 1.00 95.44 98 LYS A CA 1
ATOM 789 C C . LYS A 1 98 ? -22.255 -0.599 47.254 1.00 95.44 98 LYS A C 1
ATOM 791 O O . LYS A 1 98 ? -21.533 -0.173 46.357 1.00 95.44 98 LYS A O 1
ATOM 796 N N . ALA A 1 99 ? -21.913 -1.631 48.028 1.00 95.62 99 ALA A N 1
ATOM 797 C CA . ALA A 1 99 ? -20.686 -2.394 47.826 1.00 95.62 99 ALA A CA 1
ATOM 798 C C . ALA A 1 99 ? -20.698 -3.126 46.477 1.00 95.62 99 ALA A C 1
ATOM 800 O O . ALA A 1 99 ? -19.716 -3.053 45.751 1.00 95.62 99 ALA A O 1
ATOM 801 N N . MET A 1 100 ? -21.821 -3.748 46.110 1.00 94.94 100 MET A N 1
ATOM 802 C CA . MET A 1 100 ? -21.997 -4.428 44.826 1.00 94.94 100 MET A CA 1
ATOM 803 C C . MET A 1 100 ? -21.823 -3.466 43.647 1.00 94.94 100 MET A C 1
ATOM 805 O O . MET A 1 100 ? -21.062 -3.774 42.738 1.00 94.94 100 MET A O 1
ATOM 809 N N . ILE A 1 101 ? -22.485 -2.301 43.669 1.00 96.44 101 ILE A N 1
ATOM 810 C CA . ILE A 1 101 ? -22.356 -1.293 42.602 1.00 96.44 101 ILE A CA 1
ATOM 811 C C . ILE A 1 101 ? -20.899 -0.858 42.457 1.00 96.44 101 ILE A C 1
ATOM 813 O O . ILE A 1 101 ? -20.369 -0.832 41.348 1.00 96.44 101 ILE A O 1
ATOM 817 N N . LYS A 1 102 ? -20.255 -0.522 43.580 1.00 96.38 102 LYS A N 1
ATOM 818 C CA . LYS A 1 102 ? -18.872 -0.045 43.586 1.00 96.38 102 LYS A CA 1
ATOM 819 C C . LYS A 1 102 ? -17.910 -1.104 43.056 1.00 96.38 102 LYS A C 1
ATOM 821 O O . LYS A 1 102 ? -17.090 -0.787 42.205 1.00 96.38 102 LYS A O 1
ATOM 826 N N . GLU A 1 103 ? -18.016 -2.333 43.550 1.00 96.88 103 GLU A N 1
ATOM 827 C CA . GLU A 1 103 ? -17.129 -3.427 43.154 1.00 96.88 103 GLU A CA 1
ATOM 828 C C . GLU A 1 103 ? -17.299 -3.767 41.674 1.00 96.88 103 GLU A C 1
ATOM 830 O O . GLU A 1 103 ? -16.318 -3.869 40.945 1.00 96.88 103 GLU A O 1
ATOM 835 N N . LEU A 1 104 ? -18.548 -3.860 41.210 1.00 96.69 104 LEU A N 1
ATOM 836 C CA . LEU A 1 104 ? -18.852 -4.151 39.816 1.00 96.69 104 LEU A CA 1
ATOM 837 C C . LEU A 1 104 ? -18.336 -3.046 38.887 1.00 96.69 104 LEU A C 1
ATOM 839 O O . LEU A 1 104 ? -17.695 -3.344 37.883 1.00 96.69 104 LEU A O 1
ATOM 843 N N . TYR A 1 105 ? -18.583 -1.776 39.221 1.00 97.06 105 TYR A N 1
ATOM 844 C CA . TYR A 1 105 ? -18.070 -0.649 38.441 1.00 97.06 105 TYR A CA 1
ATOM 845 C C . TYR A 1 105 ? -16.541 -0.635 38.404 1.00 97.06 105 TYR A C 1
ATOM 847 O O . TYR A 1 105 ? -15.973 -0.486 37.326 1.00 97.06 105 TYR A O 1
ATOM 855 N N . ASN A 1 106 ? -15.888 -0.803 39.556 1.00 96.56 106 ASN A N 1
ATOM 856 C CA . ASN A 1 106 ? -14.433 -0.801 39.645 1.00 96.56 106 ASN A CA 1
ATOM 857 C C . ASN A 1 106 ? -13.834 -1.941 38.820 1.00 96.56 106 ASN A C 1
ATOM 859 O O . ASN A 1 106 ? -13.016 -1.668 37.955 1.00 96.56 106 ASN A O 1
ATOM 863 N N . SER A 1 107 ? -14.318 -3.174 38.995 1.00 97.19 107 SER A N 1
ATOM 864 C CA . SER A 1 107 ? -13.840 -4.334 38.235 1.00 97.19 107 SER A CA 1
ATOM 865 C C . SER A 1 107 ? -13.994 -4.138 36.726 1.00 97.19 107 SER A C 1
ATOM 867 O O . SER A 1 107 ? -13.040 -4.352 35.989 1.00 97.19 107 SER A O 1
ATOM 869 N N . MET A 1 108 ? -15.158 -3.679 36.252 1.00 97.00 108 MET A N 1
ATOM 870 C CA . MET A 1 108 ? -15.354 -3.433 34.817 1.00 97.00 108 MET A CA 1
ATOM 871 C C . MET A 1 108 ? -14.495 -2.274 34.295 1.00 97.00 108 MET A C 1
ATOM 873 O O . MET A 1 108 ? -14.108 -2.265 33.127 1.00 97.00 108 MET A O 1
ATOM 877 N N . ASN A 1 109 ? -14.249 -1.256 35.122 1.00 95.31 109 ASN A N 1
ATOM 878 C CA . ASN A 1 109 ? -13.419 -0.124 34.733 1.00 95.31 109 ASN A CA 1
ATOM 879 C C . ASN A 1 109 ? -11.933 -0.503 34.718 1.00 95.31 109 ASN A C 1
ATOM 881 O O . ASN A 1 109 ? -11.222 -0.053 33.830 1.00 95.31 109 ASN A O 1
ATOM 885 N N . ASP A 1 110 ? -11.479 -1.353 35.635 1.00 95.25 110 ASP A N 1
ATOM 886 C CA . ASP A 1 110 ? -10.124 -1.904 35.628 1.00 95.25 110 ASP A CA 1
ATOM 887 C C . ASP A 1 110 ? -9.901 -2.772 34.375 1.00 95.25 110 ASP A C 1
ATOM 889 O O . ASP A 1 110 ? -8.913 -2.581 33.670 1.00 95.25 110 ASP A O 1
ATOM 893 N N . ASP A 1 111 ? -10.877 -3.607 33.995 1.00 94.50 111 ASP A N 1
ATOM 894 C CA . ASP A 1 111 ? -10.828 -4.366 32.735 1.00 94.50 111 ASP A CA 1
ATOM 895 C C . ASP A 1 111 ? -10.751 -3.441 31.502 1.00 94.50 111 ASP A C 1
ATOM 897 O O . ASP A 1 111 ? -10.034 -3.717 30.538 1.00 94.50 111 ASP A O 1
ATOM 901 N N . LEU A 1 112 ? -11.479 -2.316 31.510 1.00 93.25 112 LEU A N 1
ATOM 902 C CA . LEU A 1 112 ? -11.396 -1.308 30.447 1.00 93.25 112 LEU A CA 1
ATOM 903 C C . LEU A 1 112 ? -9.991 -0.697 30.363 1.00 93.25 112 LEU A C 1
ATOM 905 O O . LEU A 1 112 ? -9.469 -0.510 29.261 1.00 93.25 112 LEU A O 1
ATOM 909 N N . GLU A 1 113 ? -9.383 -0.387 31.506 1.00 92.00 113 GLU A N 1
ATOM 910 C CA . GLU A 1 113 ? -8.016 0.125 31.584 1.00 92.00 113 GLU A CA 1
ATOM 911 C C . GLU A 1 113 ? -6.994 -0.872 31.043 1.00 92.00 113 GLU A C 1
ATOM 913 O O . GLU A 1 113 ? -6.072 -0.489 30.315 1.00 92.00 113 GLU A O 1
ATOM 918 N N . ASP A 1 114 ? -7.184 -2.152 31.335 1.00 92.12 114 ASP A N 1
ATOM 919 C CA . ASP A 1 114 ? -6.326 -3.213 30.831 1.00 92.12 114 ASP A CA 1
ATOM 920 C C . ASP A 1 114 ? -6.490 -3.401 29.319 1.00 92.12 114 ASP A C 1
ATOM 922 O O . ASP A 1 114 ? -5.486 -3.450 28.612 1.00 92.12 114 ASP A O 1
ATOM 926 N N . ILE A 1 115 ? -7.714 -3.364 28.777 1.00 91.31 115 ILE A N 1
ATOM 927 C CA . ILE A 1 115 ? -7.956 -3.401 27.320 1.00 91.31 115 ILE A CA 1
ATOM 928 C C . ILE A 1 115 ? -7.293 -2.210 26.6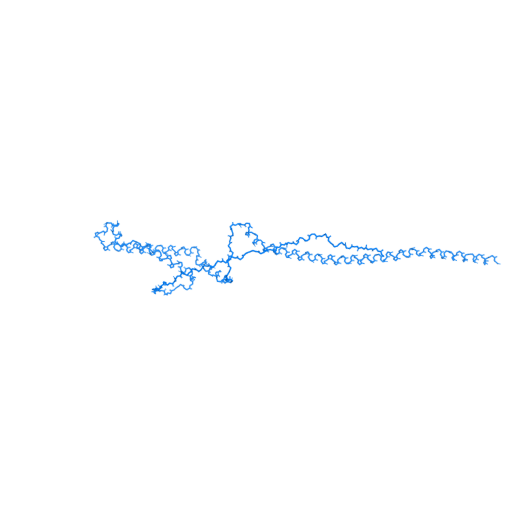13 1.00 91.31 115 ILE A C 1
ATOM 930 O O . ILE A 1 115 ? -6.719 -2.361 25.527 1.00 91.31 115 ILE A O 1
ATOM 934 N N . LEU A 1 116 ? -7.357 -1.017 27.213 1.00 88.38 116 LEU A N 1
ATOM 935 C CA . LEU A 1 116 ? -6.722 0.183 26.665 1.00 88.38 116 LEU A CA 1
ATOM 936 C C . LEU A 1 116 ? -5.195 0.034 26.586 1.00 88.38 116 LEU A C 1
ATOM 938 O O . LEU A 1 116 ? -4.595 0.478 25.599 1.00 88.38 116 LEU A O 1
ATOM 942 N N . LYS A 1 117 ? -4.585 -0.615 27.586 1.00 87.31 117 LYS A N 1
ATOM 943 C CA . LYS A 1 117 ? -3.140 -0.876 27.658 1.00 87.31 117 LYS A CA 1
ATOM 944 C C . LYS A 1 117 ? -2.705 -2.043 26.768 1.00 87.31 117 LYS A C 1
ATOM 946 O O . LYS A 1 117 ? -1.797 -1.870 25.958 1.00 87.31 117 LYS A O 1
ATOM 951 N N . GLU A 1 118 ? -3.344 -3.206 26.883 1.00 82.25 118 GLU A N 1
ATOM 952 C CA . GLU A 1 118 ? -2.994 -4.442 26.165 1.00 82.25 118 GLU A CA 1
ATOM 953 C C . GLU A 1 118 ? -3.142 -4.275 24.649 1.00 82.25 118 GLU A C 1
ATOM 955 O O . GLU A 1 118 ? -2.263 -4.668 23.881 1.00 82.25 118 GLU A O 1
ATOM 960 N N . GLY A 1 119 ? -4.217 -3.617 24.204 1.00 72.06 119 GLY A N 1
ATOM 961 C CA . GLY A 1 119 ? -4.461 -3.349 22.786 1.00 72.06 119 GLY A CA 1
ATOM 962 C C . GLY A 1 119 ? -3.625 -2.209 22.205 1.00 72.06 119 GLY A C 1
ATOM 963 O O . GLY A 1 119 ? -3.788 -1.887 21.025 1.00 72.06 119 GLY A O 1
ATOM 964 N N . ASN A 1 120 ? -2.784 -1.556 23.021 1.00 83.50 120 ASN A N 1
ATOM 965 C CA . ASN A 1 120 ? -2.095 -0.310 22.685 1.00 83.50 120 ASN A CA 1
ATOM 966 C C . ASN A 1 120 ? -3.042 0.700 22.005 1.00 83.50 120 ASN A C 1
ATOM 968 O O . ASN A 1 120 ? -2.717 1.377 21.020 1.00 83.50 120 ASN A O 1
ATOM 972 N N . LEU A 1 121 ? -4.283 0.738 22.498 1.00 85.62 121 LEU A N 1
ATOM 973 C CA . LEU A 1 121 ? -5.381 1.397 21.806 1.00 85.62 121 LEU A CA 1
ATOM 974 C C . LEU A 1 121 ? -5.152 2.910 21.790 1.00 85.62 121 LEU A C 1
ATOM 976 O O . LEU A 1 121 ? -5.464 3.576 20.804 1.00 85.62 121 LEU A O 1
ATOM 980 N N . GLN A 1 122 ? -4.502 3.438 22.827 1.00 84.06 122 GLN A N 1
ATOM 981 C CA . GLN A 1 122 ? -4.069 4.829 22.896 1.00 84.06 122 GLN A CA 1
ATOM 982 C C . GLN A 1 122 ? -3.145 5.211 21.726 1.00 84.06 122 GLN A C 1
ATOM 984 O O . GLN A 1 122 ? -3.380 6.231 21.079 1.00 84.06 122 GLN A O 1
ATOM 989 N N . GLU A 1 123 ? -2.158 4.380 21.366 1.00 86.31 123 GLU A N 1
ATOM 990 C CA . GLU A 1 123 ? -1.301 4.650 20.204 1.00 86.31 123 GLU A CA 1
ATOM 991 C C . GLU A 1 123 ? -2.094 4.566 18.893 1.00 86.31 123 GLU A C 1
ATOM 993 O O . GLU A 1 123 ? -1.886 5.381 17.989 1.00 86.31 123 GLU A O 1
ATOM 998 N N . THR A 1 124 ? -3.040 3.627 18.776 1.00 89.56 124 THR A N 1
ATOM 999 C CA . THR A 1 124 ? -3.900 3.542 17.582 1.00 89.56 124 THR A CA 1
ATOM 1000 C C . THR A 1 124 ? -4.780 4.780 17.418 1.00 89.56 124 THR A C 1
ATOM 1002 O O . THR A 1 124 ? -4.879 5.313 16.313 1.00 89.56 124 THR A O 1
ATOM 1005 N N . PHE A 1 125 ? -5.345 5.305 18.506 1.00 89.31 125 PHE A N 1
ATOM 1006 C CA . PHE A 1 125 ? -6.114 6.542 18.498 1.00 89.31 125 PHE A CA 1
ATOM 1007 C C . PHE A 1 125 ? -5.246 7.743 18.114 1.00 89.31 125 PHE A C 1
ATOM 1009 O O . PHE A 1 125 ? -5.672 8.553 17.290 1.00 89.31 125 PHE A O 1
ATOM 1016 N N . THR A 1 126 ? -4.006 7.817 18.606 1.00 88.06 126 THR A N 1
ATOM 1017 C CA . THR A 1 126 ? -3.032 8.835 18.183 1.00 88.06 126 THR A CA 1
ATOM 1018 C C . THR A 1 126 ? -2.716 8.731 16.690 1.00 88.06 126 THR A C 1
ATOM 1020 O O . THR A 1 126 ? -2.692 9.745 15.993 1.00 88.06 126 THR A O 1
ATOM 1023 N N . LYS A 1 127 ? -2.512 7.516 16.163 1.00 88.50 127 LYS A N 1
ATOM 1024 C CA . LYS A 1 127 ? -2.288 7.282 14.725 1.00 88.50 127 LYS A CA 1
ATOM 1025 C C . LYS A 1 127 ? -3.490 7.711 13.889 1.00 88.50 127 LYS A C 1
ATOM 1027 O O . LYS A 1 127 ? -3.306 8.365 12.870 1.00 88.50 127 LYS A O 1
ATOM 1032 N N . ILE A 1 128 ? -4.707 7.386 14.323 1.00 88.25 128 ILE A N 1
ATOM 1033 C CA . ILE A 1 128 ? -5.940 7.793 13.638 1.00 88.25 128 ILE A CA 1
ATOM 1034 C C . ILE A 1 128 ? -6.061 9.318 13.608 1.00 88.25 128 ILE A C 1
ATOM 1036 O O . ILE A 1 128 ? -6.391 9.869 12.561 1.00 88.25 128 ILE A O 1
ATOM 1040 N N . THR A 1 129 ? -5.764 10.003 14.715 1.00 87.62 129 THR A N 1
ATOM 1041 C CA . THR A 1 129 ? -5.786 11.472 14.771 1.00 87.62 129 THR A CA 1
ATOM 1042 C C . THR A 1 129 ? -4.780 12.072 13.793 1.00 87.62 129 THR A C 1
ATOM 1044 O O . THR A 1 129 ? -5.168 12.891 12.967 1.00 87.62 129 THR A O 1
ATOM 1047 N N . LYS A 1 130 ? -3.531 11.585 13.789 1.00 87.62 130 LYS A N 1
ATOM 1048 C CA . LYS A 1 130 ? -2.498 12.019 12.831 1.00 87.62 130 LYS A CA 1
ATOM 1049 C C . LYS A 1 130 ? -2.931 11.807 11.380 1.00 87.62 130 LYS A C 1
ATOM 1051 O O . LYS A 1 130 ? -2.894 12.739 10.588 1.00 87.62 130 LYS A O 1
ATOM 1056 N N . LEU A 1 131 ? -3.427 10.613 11.046 1.00 85.38 131 LEU A N 1
ATOM 1057 C CA . LEU A 1 131 ? -3.928 10.310 9.702 1.00 85.38 131 LEU A CA 1
ATOM 1058 C C . LEU A 1 131 ? -5.122 11.189 9.318 1.00 85.38 131 LEU A C 1
ATOM 1060 O O . LEU A 1 131 ? -5.263 11.559 8.157 1.00 85.38 131 LEU A O 1
ATOM 1064 N N . SER A 1 132 ? -5.995 11.517 10.271 1.00 82.50 132 SER A N 1
ATOM 1065 C CA . SER A 1 132 ? -7.120 12.416 10.030 1.00 82.50 132 SER A CA 1
ATOM 1066 C C . SER A 1 132 ? -6.653 13.843 9.765 1.00 82.50 132 SER A C 1
ATOM 1068 O O . SER A 1 132 ? -7.239 14.492 8.907 1.00 82.50 132 SER A O 1
ATOM 1070 N N . GLU A 1 133 ? -5.637 14.325 10.483 1.00 81.62 133 GLU A N 1
ATOM 1071 C CA . GLU A 1 133 ? -5.056 15.663 10.324 1.00 81.62 133 GLU A CA 1
ATOM 1072 C C . GLU A 1 133 ? -4.278 15.802 9.009 1.00 81.62 133 GLU A C 1
ATOM 1074 O O . GLU A 1 133 ? -4.459 16.775 8.276 1.00 81.62 133 GLU A O 1
ATOM 1079 N N . GLU A 1 134 ? -3.478 14.795 8.657 1.00 78.69 134 GLU A N 1
ATOM 1080 C CA . GLU A 1 134 ? -2.732 14.730 7.393 1.00 78.69 134 GLU A CA 1
ATOM 1081 C C . GLU A 1 134 ? -3.664 14.710 6.169 1.00 78.69 134 GLU A C 1
ATOM 1083 O O . GLU A 1 134 ? -3.321 15.218 5.100 1.00 78.69 134 GLU A O 1
ATOM 1088 N N . ASN A 1 135 ? -4.869 14.156 6.323 1.00 68.00 135 ASN A N 1
ATOM 1089 C CA . ASN A 1 135 ? -5.826 13.943 5.238 1.00 68.00 135 ASN A CA 1
ATOM 1090 C C . ASN A 1 135 ? -6.945 15.004 5.188 1.00 68.00 135 ASN A C 1
ATOM 1092 O O . ASN A 1 135 ? -7.946 14.822 4.498 1.00 68.00 135 ASN A O 1
ATOM 1096 N N . ILE A 1 136 ? -6.773 16.149 5.867 1.00 64.56 136 ILE A N 1
ATOM 1097 C CA . ILE A 1 136 ? -7.688 17.311 5.770 1.00 64.56 136 ILE A CA 1
ATOM 1098 C C . ILE A 1 136 ? -7.641 17.952 4.359 1.00 64.56 136 ILE A C 1
ATOM 1100 O O . ILE A 1 136 ? -8.445 18.824 4.019 1.00 64.56 136 ILE A O 1
ATOM 1104 N N . MET A 1 137 ? -6.734 17.514 3.480 1.00 55.75 137 MET A N 1
ATOM 1105 C CA . MET A 1 137 ? -6.571 18.094 2.150 1.00 55.75 137 MET A CA 1
ATOM 1106 C C . MET A 1 137 ? -7.563 17.563 1.096 1.00 55.75 137 MET A C 1
ATOM 1108 O O . MET A 1 137 ? -7.583 16.395 0.717 1.00 55.75 137 MET A O 1
ATOM 1112 N N . SER A 1 138 ? -8.297 18.523 0.524 1.00 56.72 138 SER A N 1
ATOM 1113 C CA . SER A 1 138 ? -9.310 18.444 -0.543 1.00 56.72 138 SER A CA 1
ATOM 1114 C C . SER A 1 138 ? -10.720 18.040 -0.096 1.00 56.72 138 SER A C 1
ATOM 1116 O O . SER A 1 138 ? -11.273 16.987 -0.406 1.00 56.72 138 SER A O 1
ATOM 1118 N N . THR A 1 139 ? -11.348 18.992 0.585 1.00 61.09 139 THR A N 1
ATOM 1119 C CA . THR A 1 139 ? -12.799 19.112 0.704 1.00 61.09 139 THR A CA 1
ATOM 1120 C C . THR A 1 139 ? -13.485 18.914 -0.663 1.00 61.09 139 THR A C 1
ATOM 1122 O O . THR A 1 139 ? -13.113 19.548 -1.651 1.00 61.09 139 THR A O 1
ATOM 1125 N N . ASN A 1 140 ? -14.502 18.038 -0.693 1.00 58.31 140 ASN A N 1
ATOM 1126 C CA . ASN A 1 140 ? -15.439 17.704 -1.792 1.00 58.31 140 ASN A CA 1
ATOM 1127 C C . ASN A 1 140 ? -15.214 16.425 -2.615 1.00 58.31 140 ASN A C 1
ATOM 1129 O O . ASN A 1 140 ? -15.944 16.226 -3.588 1.00 58.31 140 ASN A O 1
ATOM 1133 N N . LYS A 1 141 ? -14.288 15.528 -2.265 1.00 69.56 141 LYS A N 1
ATOM 1134 C CA . LYS A 1 141 ? -14.240 14.201 -2.907 1.00 69.56 141 LYS A CA 1
ATOM 1135 C C . LYS A 1 141 ? -14.330 13.089 -1.880 1.00 69.56 141 LYS A C 1
ATOM 1137 O O . LYS A 1 141 ? -13.623 13.113 -0.878 1.00 69.56 141 LYS A O 1
ATOM 1142 N N . ASP A 1 142 ? -15.185 12.112 -2.164 1.00 75.88 142 ASP A N 1
ATOM 1143 C CA . ASP A 1 142 ? -15.239 10.886 -1.382 1.00 75.88 142 ASP A CA 1
ATOM 1144 C C . ASP A 1 142 ? -13.867 10.216 -1.421 1.00 75.88 142 ASP A C 1
ATOM 1146 O O . ASP A 1 142 ? -13.303 9.954 -2.489 1.00 75.88 142 ASP A O 1
ATOM 1150 N N . ALA A 1 143 ? -13.315 9.966 -0.235 1.00 75.81 143 ALA A N 1
ATOM 1151 C CA . ALA A 1 143 ? -12.075 9.228 -0.104 1.00 75.81 143 ALA A CA 1
ATOM 1152 C C . ALA A 1 143 ? -12.253 7.843 -0.736 1.00 75.81 143 ALA A C 1
ATOM 1154 O O . ALA A 1 143 ? -13.269 7.178 -0.517 1.00 75.81 143 ALA A O 1
ATOM 1155 N N . TRP A 1 144 ? -11.254 7.397 -1.499 1.00 76.94 144 TRP A N 1
ATOM 1156 C CA . TRP A 1 144 ? -11.295 6.084 -2.134 1.00 76.94 144 TRP A CA 1
ATOM 1157 C C . TRP A 1 144 ? -11.573 4.994 -1.087 1.00 76.94 144 TRP A C 1
ATOM 1159 O O . TRP A 1 144 ? -11.017 4.996 0.018 1.00 76.94 144 TRP A O 1
ATOM 1169 N N . ARG A 1 145 ? -12.477 4.075 -1.431 1.00 79.81 145 ARG A N 1
ATOM 1170 C CA . ARG A 1 145 ? -12.822 2.906 -0.625 1.00 79.81 145 ARG A CA 1
ATOM 1171 C C . ARG A 1 145 ? -12.581 1.651 -1.457 1.00 79.81 145 ARG A C 1
ATOM 1173 O O . ARG A 1 145 ? -12.916 1.652 -2.640 1.00 79.81 145 ARG A O 1
ATOM 1180 N N . PRO A 1 146 ? -12.053 0.580 -0.852 1.00 76.56 146 PRO A N 1
ATOM 1181 C CA . PRO A 1 146 ? -12.012 -0.744 -1.447 1.00 76.56 146 PRO A CA 1
ATOM 1182 C C . PRO A 1 146 ? -13.322 -1.177 -2.135 1.00 76.56 146 PRO A C 1
ATOM 1184 O O . PRO A 1 146 ? -14.294 -1.426 -1.430 1.00 76.56 146 PRO A O 1
ATOM 1187 N N . PRO A 1 147 ? -13.371 -1.373 -3.471 1.00 73.81 147 PRO A N 1
ATOM 1188 C CA . PRO A 1 147 ? -14.551 -1.930 -4.155 1.00 73.81 147 PRO A CA 1
ATOM 1189 C C . PRO A 1 147 ? -14.882 -3.404 -3.840 1.00 73.81 147 PRO A C 1
ATOM 1191 O O . PRO A 1 147 ? -15.799 -3.952 -4.439 1.00 73.81 147 PRO A O 1
ATOM 1194 N N . GLY A 1 148 ? -14.131 -4.081 -2.964 1.00 80.69 148 GLY A N 1
ATOM 1195 C CA . GLY A 1 148 ? -14.303 -5.512 -2.667 1.00 80.69 148 GLY A CA 1
ATOM 1196 C C . GLY A 1 148 ? -13.708 -6.476 -3.707 1.00 80.69 148 GLY A C 1
ATOM 1197 O O . GLY A 1 148 ? -13.492 -7.640 -3.391 1.00 80.69 148 GLY A O 1
ATOM 1198 N N . ASP A 1 149 ? -13.369 -6.004 -4.910 1.00 80.88 149 ASP A N 1
ATOM 1199 C CA . ASP A 1 149 ? -12.645 -6.783 -5.924 1.00 80.88 149 ASP A CA 1
ATOM 1200 C C . ASP A 1 149 ? -11.123 -6.583 -5.806 1.00 80.88 149 ASP A C 1
ATOM 1202 O O . ASP A 1 149 ? -10.580 -5.522 -6.129 1.00 80.88 149 ASP A O 1
ATOM 1206 N N . VAL A 1 150 ? -10.424 -7.633 -5.372 1.00 73.69 150 VAL A N 1
ATOM 1207 C CA . VAL A 1 150 ? -8.968 -7.654 -5.157 1.00 73.69 150 VAL A CA 1
ATOM 1208 C C . VAL A 1 150 ? -8.180 -7.428 -6.455 1.00 73.69 150 VAL A C 1
ATOM 1210 O O . VAL A 1 150 ? -7.101 -6.832 -6.427 1.00 73.69 150 VAL A O 1
ATOM 1213 N N . ILE A 1 151 ? -8.704 -7.838 -7.613 1.00 73.38 151 ILE A N 1
ATOM 1214 C CA . ILE A 1 151 ? -8.004 -7.684 -8.898 1.00 73.38 151 ILE A CA 1
ATOM 1215 C C . ILE A 1 151 ? -7.893 -6.206 -9.277 1.00 73.38 151 ILE A C 1
ATOM 1217 O O . ILE A 1 151 ? -6.850 -5.757 -9.763 1.00 73.38 151 ILE A O 1
ATOM 1221 N N . LEU A 1 152 ? -8.939 -5.423 -9.009 1.00 67.81 152 LEU A N 1
ATOM 1222 C CA . LEU A 1 152 ? -8.922 -3.976 -9.224 1.00 67.81 152 LEU A CA 1
ATOM 1223 C C . LEU A 1 152 ? -7.952 -3.258 -8.275 1.00 67.81 152 LEU A C 1
ATOM 1225 O O . LEU A 1 152 ? -7.368 -2.247 -8.656 1.00 67.81 152 LEU A O 1
ATOM 1229 N N . HIS A 1 153 ? -7.727 -3.796 -7.076 1.00 66.19 153 HIS A N 1
ATOM 1230 C CA . HIS A 1 153 ? -6.791 -3.233 -6.096 1.00 66.19 153 HIS A CA 1
ATOM 1231 C C . HIS A 1 153 ? -5.331 -3.485 -6.440 1.00 66.19 153 HIS A C 1
ATOM 1233 O O . HIS A 1 153 ? -4.501 -2.582 -6.328 1.00 66.19 153 HIS A O 1
ATOM 1239 N N . LEU A 1 154 ? -5.015 -4.704 -6.882 1.00 64.56 154 LEU A N 1
ATOM 1240 C CA . LEU A 1 154 ? -3.650 -5.084 -7.246 1.00 64.56 154 LEU A CA 1
ATOM 1241 C C . LEU A 1 154 ? -3.108 -4.224 -8.391 1.00 64.56 154 LEU A C 1
ATOM 1243 O O . LEU A 1 154 ? -1.921 -3.897 -8.403 1.00 64.56 154 LEU A O 1
ATOM 1247 N N . ARG A 1 155 ? -3.982 -3.791 -9.310 1.00 64.25 155 ARG A N 1
ATOM 1248 C CA . ARG A 1 155 ? -3.619 -2.868 -10.394 1.00 64.25 155 ARG A CA 1
ATOM 1249 C C . ARG 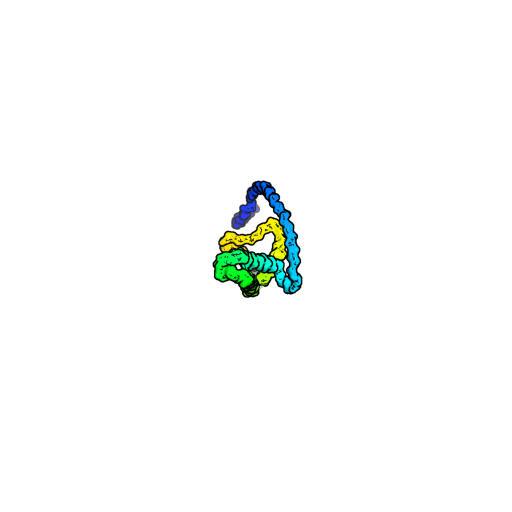A 1 155 ? -3.097 -1.531 -9.873 1.00 64.25 155 ARG A C 1
ATOM 1251 O O . ARG A 1 155 ? -2.140 -1.012 -10.434 1.00 64.25 155 ARG A O 1
ATOM 1258 N N . SER A 1 156 ? -3.666 -1.006 -8.790 1.00 67.56 156 SER A N 1
ATOM 1259 C CA . SER A 1 156 ? -3.239 0.267 -8.200 1.00 67.56 156 SER A CA 1
ATOM 1260 C C . SER A 1 156 ? -1.924 0.139 -7.431 1.00 67.56 156 SER A C 1
ATOM 1262 O O . SER A 1 156 ? -1.058 0.998 -7.561 1.00 67.56 156 SER A O 1
ATOM 1264 N N . LEU A 1 157 ? -1.733 -0.951 -6.677 1.00 69.81 157 LEU A N 1
ATOM 1265 C CA . LEU A 1 157 ? -0.490 -1.180 -5.928 1.00 69.81 157 LEU A CA 1
ATOM 1266 C C . LEU A 1 157 ? 0.698 -1.458 -6.865 1.00 69.81 157 LEU A C 1
ATOM 1268 O O . LEU A 1 157 ? 1.802 -0.959 -6.650 1.00 69.81 157 LEU A O 1
ATOM 1272 N N . GLY A 1 158 ? 0.468 -2.233 -7.928 1.00 75.56 158 GLY A N 1
ATOM 1273 C CA . GLY A 1 158 ? 1.475 -2.521 -8.949 1.00 75.56 158 GLY A CA 1
ATOM 1274 C C . GLY A 1 158 ? 1.789 -1.332 -9.859 1.00 75.56 158 GLY A C 1
ATOM 1275 O O . GLY A 1 158 ? 2.847 -1.323 -10.484 1.00 75.56 158 GLY A O 1
ATOM 1276 N N . ALA A 1 159 ? 0.915 -0.321 -9.916 1.00 80.50 159 ALA A N 1
ATOM 1277 C CA . ALA A 1 159 ? 1.049 0.807 -10.835 1.00 80.50 159 ALA A CA 1
ATOM 1278 C C . ALA A 1 159 ? 2.372 1.561 -10.658 1.00 80.50 159 ALA A C 1
ATOM 1280 O O . ALA A 1 159 ? 2.988 1.929 -11.654 1.00 80.50 159 ALA A O 1
ATOM 1281 N N . HIS A 1 160 ? 2.840 1.747 -9.419 1.00 83.00 160 HIS A N 1
ATOM 1282 C CA . HIS A 1 160 ? 4.109 2.433 -9.162 1.00 83.00 160 HIS A CA 1
ATOM 1283 C C . HIS A 1 160 ? 5.299 1.657 -9.733 1.00 83.00 160 HIS A C 1
ATOM 1285 O O . HIS A 1 160 ? 6.097 2.212 -10.481 1.00 83.00 160 HIS A O 1
ATOM 1291 N N . LYS A 1 161 ? 5.392 0.359 -9.426 1.00 87.25 161 LYS A N 1
ATOM 1292 C CA . LYS A 1 161 ? 6.489 -0.495 -9.906 1.00 87.25 161 LYS A CA 1
ATOM 1293 C C . LYS A 1 161 ? 6.483 -0.618 -11.426 1.00 87.25 161 LYS A C 1
ATOM 1295 O O . LYS A 1 161 ? 7.535 -0.601 -12.054 1.00 87.25 161 LYS A O 1
ATOM 1300 N N . ILE A 1 162 ? 5.291 -0.734 -12.017 1.00 87.44 162 ILE A N 1
ATOM 1301 C CA . ILE A 1 162 ? 5.128 -0.757 -13.472 1.00 87.44 162 ILE A CA 1
ATOM 1302 C C . ILE A 1 162 ? 5.611 0.567 -14.063 1.00 87.44 162 ILE A C 1
ATOM 1304 O O . ILE A 1 162 ? 6.371 0.541 -15.022 1.00 87.44 162 ILE A O 1
ATOM 1308 N N . LYS A 1 163 ? 5.230 1.704 -13.470 1.00 88.62 163 LYS A N 1
ATOM 1309 C CA . LYS A 1 163 ? 5.650 3.031 -13.924 1.00 88.62 163 LYS A CA 1
ATOM 1310 C C . LYS A 1 163 ? 7.175 3.186 -13.903 1.00 88.62 163 LYS A C 1
ATOM 1312 O O . LYS A 1 163 ? 7.753 3.545 -14.924 1.00 88.62 163 LYS A O 1
ATOM 1317 N N . GLU A 1 164 ? 7.825 2.845 -12.794 1.00 90.75 164 GLU A N 1
ATOM 1318 C CA . GLU A 1 164 ? 9.292 2.891 -12.688 1.00 90.75 164 GLU A CA 1
ATOM 1319 C C . GLU A 1 164 ? 9.967 2.006 -13.742 1.00 90.75 164 GLU A C 1
ATOM 1321 O O . GLU A 1 164 ? 10.892 2.440 -14.427 1.00 90.75 164 GLU A O 1
ATOM 1326 N N . ALA A 1 165 ? 9.475 0.776 -13.924 1.00 93.81 165 ALA A N 1
ATOM 1327 C CA . ALA A 1 165 ? 10.011 -0.136 -14.929 1.00 93.81 165 ALA A CA 1
ATOM 1328 C C . ALA A 1 165 ? 9.827 0.405 -16.356 1.00 93.81 165 ALA A C 1
ATOM 1330 O O . ALA A 1 165 ? 10.727 0.272 -17.185 1.00 93.81 165 ALA A O 1
ATOM 1331 N N . THR A 1 166 ? 8.683 1.033 -16.652 1.00 93.94 166 THR A N 1
ATOM 1332 C CA . THR A 1 166 ? 8.437 1.631 -17.970 1.00 93.94 166 THR A CA 1
ATOM 1333 C C . THR A 1 166 ? 9.346 2.823 -18.249 1.00 93.94 166 THR A C 1
ATOM 1335 O O . THR A 1 166 ? 9.874 2.916 -19.353 1.00 93.94 166 THR A O 1
ATOM 1338 N N . GLU A 1 167 ? 9.584 3.687 -17.260 1.00 95.81 167 GLU A N 1
ATOM 1339 C CA . GLU A 1 167 ? 10.457 4.859 -17.406 1.00 95.81 167 GLU A CA 1
ATOM 1340 C C . GLU A 1 167 ? 11.920 4.447 -17.643 1.00 95.81 167 GLU A C 1
ATOM 1342 O O . GLU A 1 167 ? 12.610 5.014 -18.495 1.00 95.81 167 GLU A O 1
ATOM 1347 N N . GLU A 1 168 ? 12.394 3.414 -16.941 1.00 97.38 168 GLU A N 1
ATOM 1348 C CA . GLU A 1 168 ? 13.749 2.892 -17.136 1.00 97.38 168 GLU A CA 1
ATOM 1349 C C . GLU A 1 168 ? 13.915 2.232 -18.514 1.00 97.38 168 GLU A C 1
ATOM 1351 O O . GLU A 1 168 ? 14.899 2.487 -19.214 1.00 97.38 168 GLU A O 1
ATOM 1356 N N . LEU A 1 169 ? 12.934 1.436 -18.954 1.00 97.94 169 LEU A N 1
ATOM 1357 C CA . LEU A 1 169 ? 12.951 0.836 -20.291 1.00 97.94 169 LEU A CA 1
ATOM 1358 C C . LEU A 1 169 ? 12.935 1.899 -21.393 1.00 97.94 169 LEU A C 1
ATOM 1360 O O . LEU A 1 169 ? 13.713 1.806 -22.343 1.00 97.94 169 LEU A O 1
ATOM 1364 N N . GLU A 1 170 ? 12.104 2.932 -21.257 1.00 97.69 170 GLU A N 1
ATOM 1365 C CA . GLU A 1 170 ? 12.051 4.044 -22.207 1.00 97.69 170 GLU A CA 1
ATOM 1366 C C . GLU A 1 170 ? 13.416 4.736 -22.331 1.00 97.69 170 GLU A C 1
ATOM 1368 O O . GLU A 1 170 ? 13.906 4.988 -23.436 1.00 97.69 170 GLU A O 1
ATOM 1373 N N . LYS A 1 171 ? 14.092 4.980 -21.206 1.00 97.69 171 LYS A N 1
ATOM 1374 C CA . LYS A 1 171 ? 15.435 5.569 -21.194 1.00 97.69 171 LYS A CA 1
ATOM 1375 C C . LYS A 1 171 ? 16.462 4.694 -21.917 1.00 97.69 171 LYS A C 1
ATOM 1377 O O . LYS A 1 171 ? 17.300 5.224 -22.657 1.00 97.69 171 LYS A O 1
ATOM 1382 N N . GLN A 1 172 ? 16.411 3.378 -21.721 1.00 97.94 172 GLN A N 1
ATOM 1383 C CA . GLN A 1 172 ? 17.317 2.433 -22.380 1.00 97.94 172 GLN A CA 1
ATOM 1384 C C . GLN A 1 172 ? 17.078 2.369 -23.891 1.00 97.94 172 GLN A C 1
ATOM 1386 O O . GLN A 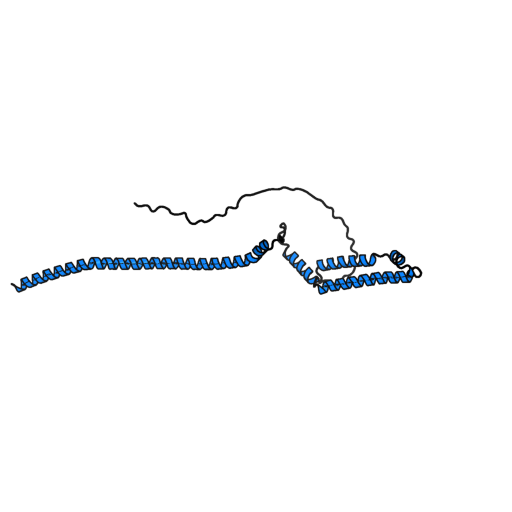1 172 ? 18.038 2.449 -24.662 1.00 97.94 172 GLN A O 1
ATOM 1391 N N . VAL A 1 173 ? 15.816 2.312 -24.321 1.00 98.25 173 VAL A N 1
ATOM 1392 C CA . VAL A 1 173 ? 15.442 2.325 -25.744 1.00 98.25 173 VAL A CA 1
ATOM 1393 C C . VAL A 1 173 ? 15.907 3.621 -26.408 1.00 98.25 173 VAL A C 1
ATOM 1395 O O . VAL A 1 173 ? 16.645 3.577 -27.390 1.00 98.25 173 VAL A O 1
ATOM 1398 N N . ASN A 1 174 ? 15.617 4.776 -25.805 1.00 97.62 174 ASN A N 1
ATOM 1399 C CA . ASN A 1 174 ? 16.037 6.082 -26.323 1.00 97.62 174 ASN A CA 1
ATOM 1400 C C . ASN A 1 174 ? 17.565 6.236 -26.415 1.00 97.62 174 ASN A C 1
ATOM 1402 O O . ASN A 1 174 ? 18.085 7.002 -27.232 1.00 97.62 174 ASN A O 1
ATOM 1406 N N . LYS A 1 175 ? 18.327 5.565 -25.545 1.00 98.00 175 LYS A N 1
ATOM 1407 C CA . LYS A 1 175 ? 19.792 5.517 -25.650 1.00 98.00 175 LYS A CA 1
ATOM 1408 C C . LYS A 1 175 ? 20.217 4.692 -26.866 1.00 98.00 175 LYS A C 1
ATOM 1410 O O . LYS A 1 175 ? 20.997 5.185 -27.679 1.00 98.00 175 LYS A O 1
ATOM 1415 N N . MET A 1 176 ? 19.667 3.490 -27.009 1.00 97.69 176 MET A N 1
ATOM 1416 C CA . MET A 1 176 ? 19.992 2.575 -28.102 1.00 97.69 176 MET A CA 1
ATOM 1417 C C . MET A 1 176 ? 19.639 3.163 -29.473 1.00 97.69 176 MET A C 1
ATOM 1419 O O . MET A 1 176 ? 20.429 3.068 -30.409 1.00 97.69 176 MET A O 1
ATOM 1423 N N . GLU A 1 177 ? 18.494 3.834 -29.596 1.00 97.44 177 GLU A N 1
ATOM 1424 C CA . GLU A 1 177 ? 18.082 4.483 -30.844 1.00 97.44 177 GLU A CA 1
ATOM 1425 C C . GLU A 1 177 ? 19.046 5.599 -31.264 1.00 97.44 177 GLU A C 1
ATOM 1427 O O . GLU A 1 177 ? 19.432 5.678 -32.431 1.00 97.44 177 GLU A O 1
ATOM 1432 N N . ARG A 1 178 ? 19.513 6.426 -30.318 1.00 97.56 178 ARG A N 1
ATOM 1433 C CA . ARG A 1 178 ? 20.505 7.482 -30.597 1.00 97.56 178 ARG A CA 1
ATOM 1434 C C . ARG A 1 178 ? 21.849 6.913 -31.047 1.00 97.56 178 ARG A C 1
ATOM 1436 O O . ARG A 1 178 ? 22.463 7.436 -31.982 1.00 97.56 178 ARG A O 1
ATOM 1443 N N . GLU A 1 179 ? 22.304 5.846 -30.399 1.00 97.50 179 GLU A N 1
ATOM 1444 C CA . GLU A 1 179 ? 23.526 5.139 -30.791 1.00 97.50 179 GLU A CA 1
ATOM 1445 C C . GLU A 1 179 ? 23.381 4.545 -32.197 1.00 97.50 179 GLU A C 1
ATOM 1447 O O . GLU A 1 179 ? 24.257 4.732 -33.041 1.00 97.50 179 GLU A O 1
ATOM 1452 N N . ASN A 1 180 ? 22.236 3.931 -32.499 1.00 97.94 180 ASN A N 1
ATOM 1453 C CA . ASN A 1 180 ? 21.963 3.347 -33.808 1.00 97.94 180 ASN A CA 1
ATOM 1454 C C . ASN A 1 180 ? 21.920 4.406 -34.924 1.00 97.94 180 ASN A C 1
ATOM 1456 O O . ASN A 1 180 ? 22.525 4.223 -35.978 1.00 97.94 180 ASN A O 1
ATOM 1460 N N . VAL A 1 181 ? 21.296 5.566 -34.683 1.00 97.75 181 VAL A N 1
ATOM 1461 C CA . VAL A 1 181 ? 21.322 6.699 -35.630 1.00 97.75 181 VAL A CA 1
ATOM 1462 C C . VAL A 1 181 ? 22.755 7.144 -35.925 1.00 97.75 181 VAL A C 1
ATOM 1464 O O . VAL A 1 181 ? 23.110 7.379 -37.083 1.00 97.75 181 VAL A O 1
ATOM 1467 N N . THR A 1 182 ? 23.595 7.217 -34.893 1.00 97.62 182 THR A N 1
ATOM 1468 C CA . THR A 1 182 ? 25.008 7.588 -35.043 1.00 97.62 182 THR A CA 1
ATOM 1469 C C . THR A 1 182 ? 25.761 6.555 -35.882 1.00 97.62 182 THR A C 1
ATOM 1471 O O . THR A 1 182 ? 26.446 6.916 -36.839 1.00 97.62 182 THR A O 1
ATOM 1474 N N . LEU A 1 183 ? 25.571 5.266 -35.588 1.00 98.31 183 LEU A N 1
ATOM 1475 C CA . LEU A 1 183 ? 26.188 4.171 -36.336 1.00 98.31 183 LEU A CA 1
ATOM 1476 C C . LEU A 1 183 ? 25.745 4.149 -37.801 1.00 98.31 183 LEU A C 1
ATOM 1478 O O . LEU A 1 183 ? 26.584 4.009 -38.691 1.00 98.31 183 LEU A O 1
ATOM 1482 N N . MET A 1 184 ? 24.453 4.339 -38.078 1.00 97.94 184 MET A N 1
ATOM 1483 C CA . MET A 1 184 ? 23.937 4.406 -39.447 1.00 97.94 184 MET A CA 1
ATOM 1484 C C . MET A 1 184 ? 24.585 5.539 -40.245 1.00 97.94 184 MET A C 1
ATOM 1486 O O . MET A 1 184 ? 24.948 5.336 -41.406 1.00 97.94 184 MET A O 1
ATOM 1490 N N . LYS A 1 185 ? 24.787 6.707 -39.622 1.00 97.69 185 LYS A N 1
ATOM 1491 C CA . LYS A 1 185 ? 25.484 7.832 -40.254 1.00 97.69 185 LYS A CA 1
ATOM 1492 C C . LYS A 1 185 ? 26.930 7.467 -40.598 1.00 97.69 185 LYS A C 1
ATOM 1494 O O . LYS A 1 185 ? 27.341 7.640 -41.743 1.00 97.69 185 LYS A O 1
ATOM 1499 N N . THR A 1 186 ? 27.670 6.884 -39.657 1.00 98.19 186 THR A N 1
ATOM 1500 C CA . THR A 1 186 ? 29.055 6.444 -39.890 1.00 98.19 186 THR A CA 1
ATOM 1501 C C . THR A 1 186 ? 29.146 5.368 -40.976 1.00 98.19 186 THR A C 1
ATOM 1503 O O . THR A 1 186 ? 30.042 5.404 -41.820 1.00 98.19 186 THR A O 1
ATOM 1506 N N . ILE A 1 187 ? 28.207 4.418 -41.008 1.00 98.25 187 ILE A N 1
ATOM 1507 C CA . ILE A 1 187 ? 28.142 3.393 -42.057 1.00 98.25 187 ILE A CA 1
ATOM 1508 C C . ILE A 1 187 ? 27.900 4.036 -43.425 1.00 98.25 187 ILE A C 1
ATOM 1510 O O . ILE A 1 187 ? 28.564 3.663 -44.392 1.00 98.25 187 ILE A O 1
ATOM 1514 N N . ALA A 1 188 ? 26.978 4.996 -43.522 1.00 98.00 188 ALA A N 1
ATOM 1515 C CA . ALA A 1 188 ? 26.705 5.704 -44.769 1.00 98.00 188 ALA A CA 1
ATOM 1516 C C . ALA A 1 188 ? 27.938 6.478 -45.265 1.00 98.00 188 ALA A C 1
ATOM 1518 O O . ALA A 1 188 ? 28.311 6.350 -46.429 1.00 98.00 188 ALA A O 1
ATOM 1519 N N . GLU A 1 189 ? 28.621 7.207 -44.380 1.00 98.00 189 GLU A N 1
ATOM 1520 C CA . GLU A 1 189 ? 29.864 7.923 -44.698 1.00 98.00 189 GLU A CA 1
ATOM 1521 C C . GLU A 1 189 ? 30.961 6.971 -45.196 1.00 98.00 189 GLU A C 1
ATOM 1523 O O . GLU A 1 189 ? 31.600 7.224 -46.220 1.00 98.00 189 GLU A O 1
ATOM 1528 N N . ASN A 1 190 ? 31.149 5.834 -44.521 1.00 98.00 190 ASN A N 1
ATOM 1529 C CA . ASN A 1 190 ? 32.130 4.829 -44.922 1.00 98.00 190 ASN A CA 1
ATOM 1530 C C . ASN A 1 190 ? 31.788 4.181 -46.267 1.00 98.00 190 ASN A C 1
ATOM 1532 O O . ASN A 1 190 ? 32.678 4.015 -47.101 1.00 98.00 190 ASN A O 1
ATOM 1536 N N . ARG A 1 191 ? 30.513 3.861 -46.516 1.00 98.06 191 ARG A N 1
ATOM 1537 C CA . ARG A 1 191 ? 30.059 3.336 -47.814 1.00 98.06 191 ARG A CA 1
ATOM 1538 C C . ARG A 1 191 ? 30.336 4.327 -48.944 1.00 98.06 191 ARG A C 1
ATOM 1540 O O . ARG A 1 191 ? 30.888 3.922 -49.962 1.00 98.06 191 ARG A O 1
ATOM 1547 N N . SER A 1 192 ? 30.056 5.614 -48.738 1.00 97.69 192 SER A N 1
ATOM 1548 C CA . SER A 1 192 ? 30.360 6.670 -49.715 1.00 97.69 192 SER A CA 1
ATOM 1549 C C . SER A 1 192 ? 31.859 6.790 -50.000 1.00 97.69 192 SER A C 1
ATOM 1551 O O . SER A 1 192 ? 32.261 6.933 -51.154 1.00 97.69 192 SER A O 1
ATOM 1553 N N . ARG A 1 193 ? 32.711 6.683 -48.970 1.00 97.62 193 ARG A N 1
ATOM 1554 C CA . ARG A 1 193 ? 34.175 6.685 -49.139 1.00 97.62 193 ARG A CA 1
ATOM 1555 C C . ARG A 1 193 ? 34.652 5.492 -49.964 1.00 97.62 193 ARG A C 1
ATOM 1557 O O . ARG A 1 193 ? 35.433 5.682 -50.892 1.00 97.62 193 ARG A O 1
ATOM 1564 N N . ILE A 1 194 ? 34.164 4.290 -49.650 1.00 98.06 194 ILE A N 1
ATOM 1565 C CA . ILE A 1 194 ? 34.500 3.065 -50.389 1.00 98.06 194 ILE A CA 1
ATOM 1566 C C . ILE A 1 194 ? 34.071 3.198 -51.852 1.00 98.06 194 ILE A C 1
ATOM 1568 O O . ILE A 1 194 ? 34.863 2.912 -52.750 1.00 98.06 194 ILE A O 1
ATOM 1572 N N . GLN A 1 195 ? 32.859 3.695 -52.101 1.00 97.69 195 GLN A N 1
ATOM 1573 C CA . GLN A 1 195 ? 32.362 3.920 -53.454 1.00 97.69 195 GLN A CA 1
ATOM 1574 C C . GLN A 1 195 ? 33.258 4.894 -54.230 1.00 97.69 195 GLN A C 1
ATOM 1576 O O . GLN A 1 195 ? 33.716 4.556 -55.317 1.00 97.69 195 GLN A O 1
ATOM 1581 N N . ALA A 1 196 ? 33.617 6.037 -53.640 1.00 97.06 196 ALA A N 1
ATOM 1582 C CA . ALA A 1 196 ? 34.514 7.000 -54.279 1.00 97.06 196 ALA A CA 1
ATOM 1583 C C . ALA A 1 196 ? 35.897 6.399 -54.596 1.00 97.06 196 ALA A C 1
ATOM 1585 O O . ALA A 1 196 ? 36.459 6.647 -55.665 1.00 97.06 196 ALA A O 1
ATOM 1586 N N . THR A 1 197 ? 36.455 5.585 -53.691 1.00 97.69 197 THR A N 1
ATOM 1587 C CA . THR A 1 197 ? 37.720 4.882 -53.957 1.00 97.69 197 THR A CA 1
ATOM 1588 C C . THR A 1 197 ? 37.585 3.851 -55.072 1.00 97.69 197 THR A C 1
ATOM 1590 O O . THR A 1 197 ? 38.461 3.777 -55.931 1.00 97.69 197 THR A O 1
ATOM 1593 N N . ASN A 1 198 ? 36.479 3.108 -55.110 1.00 97.38 198 ASN A N 1
ATOM 1594 C CA . ASN A 1 198 ? 36.207 2.134 -56.158 1.00 97.38 198 ASN A CA 1
ATOM 1595 C C . ASN A 1 198 ? 36.071 2.814 -57.528 1.00 97.38 198 ASN A C 1
ATOM 1597 O O . ASN A 1 198 ? 36.706 2.391 -58.489 1.00 97.38 198 ASN A O 1
ATOM 1601 N N . ASP A 1 199 ? 35.341 3.927 -57.604 1.00 97.06 199 ASP A N 1
ATOM 1602 C CA . ASP A 1 199 ? 35.175 4.707 -58.835 1.00 97.06 199 ASP A CA 1
ATOM 1603 C C . ASP A 1 199 ? 36.515 5.268 -59.344 1.00 97.06 199 ASP A C 1
ATOM 1605 O O . ASP A 1 199 ? 36.767 5.322 -60.552 1.00 97.06 199 ASP A O 1
ATOM 1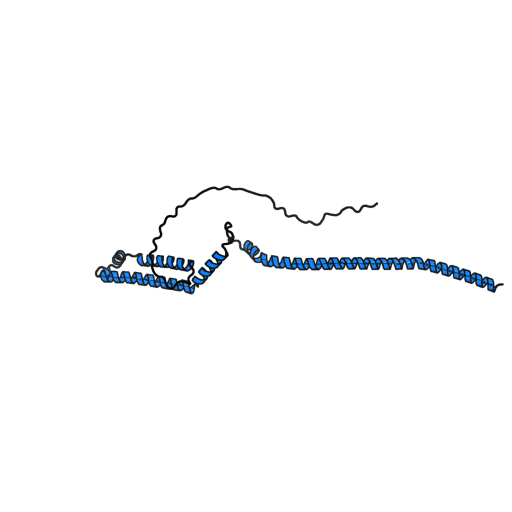609 N N . ASN A 1 200 ? 37.415 5.663 -58.435 1.00 96.38 200 ASN A N 1
ATOM 1610 C CA . ASN A 1 200 ? 38.779 6.064 -58.789 1.00 96.38 200 ASN A CA 1
ATOM 1611 C C . ASN A 1 200 ? 39.583 4.897 -59.379 1.00 96.38 200 ASN A C 1
ATOM 1613 O O . ASN A 1 200 ? 40.216 5.067 -60.420 1.00 96.38 200 ASN A O 1
ATOM 1617 N N . VAL A 1 201 ? 39.540 3.720 -58.746 1.00 97.19 201 VAL A N 1
ATOM 1618 C CA . VAL A 1 201 ? 40.236 2.518 -59.231 1.00 97.19 201 VAL A CA 1
ATOM 1619 C C . VAL A 1 201 ? 39.720 2.115 -60.609 1.00 97.19 201 VAL A C 1
ATOM 1621 O O . VAL A 1 201 ? 40.519 1.953 -61.527 1.00 97.19 201 VAL A O 1
ATOM 1624 N N . VAL A 1 202 ? 38.399 2.042 -60.795 1.00 96.81 202 VAL A N 1
ATOM 1625 C CA . VAL A 1 202 ? 37.775 1.719 -62.089 1.00 96.81 202 VAL A CA 1
ATOM 1626 C C . VAL A 1 202 ? 38.221 2.700 -63.173 1.00 96.81 202 VAL A C 1
ATOM 1628 O O . VAL A 1 202 ? 38.590 2.292 -64.272 1.00 96.81 202 VAL A O 1
ATOM 1631 N N . ARG A 1 203 ? 38.266 4.001 -62.870 1.00 95.81 203 ARG A N 1
ATOM 1632 C CA . ARG A 1 203 ? 38.733 5.021 -63.819 1.00 95.81 203 ARG A CA 1
ATOM 1633 C C . ARG A 1 203 ? 40.193 4.824 -64.226 1.00 95.81 203 ARG A C 1
ATOM 1635 O O . ARG A 1 203 ? 40.517 4.985 -65.401 1.00 95.81 203 ARG A O 1
ATOM 1642 N N . ILE A 1 204 ? 41.068 4.502 -63.270 1.00 95.75 204 ILE A N 1
ATOM 1643 C CA . ILE A 1 204 ? 42.486 4.223 -63.537 1.00 95.75 204 ILE A CA 1
ATOM 1644 C C . ILE A 1 204 ? 42.613 2.973 -64.408 1.00 95.75 204 ILE A C 1
ATOM 1646 O O . ILE A 1 204 ? 43.283 3.026 -65.439 1.00 95.75 204 ILE A O 1
ATOM 1650 N N . LEU A 1 205 ? 41.924 1.889 -64.041 1.00 95.81 205 LEU A N 1
ATOM 1651 C CA . LEU A 1 205 ? 41.931 0.630 -64.788 1.00 95.81 205 LEU A CA 1
ATOM 1652 C C . LEU A 1 205 ? 41.413 0.803 -66.219 1.00 95.81 205 LEU A C 1
ATOM 1654 O O . LEU A 1 205 ? 41.982 0.227 -67.136 1.00 95.81 205 LEU A O 1
ATOM 1658 N N . ASN A 1 206 ? 40.405 1.648 -66.437 1.00 94.31 206 ASN A N 1
ATOM 1659 C CA . ASN A 1 206 ? 39.894 1.931 -67.780 1.00 94.31 206 ASN A CA 1
ATOM 1660 C C . ASN A 1 206 ? 40.855 2.788 -68.623 1.00 94.31 206 ASN A C 1
ATOM 1662 O O . ASN A 1 206 ? 40.868 2.677 -69.847 1.00 94.31 206 ASN A O 1
ATOM 1666 N N . ARG A 1 207 ? 41.659 3.662 -67.999 1.00 94.25 207 ARG A N 1
ATOM 1667 C CA . ARG A 1 207 ? 42.596 4.552 -68.710 1.00 94.25 207 ARG A CA 1
ATOM 1668 C C . ARG A 1 207 ? 43.942 3.889 -69.003 1.00 94.25 207 ARG A C 1
ATOM 1670 O O . ARG A 1 207 ? 44.571 4.231 -70.003 1.00 94.25 207 ARG A O 1
ATOM 1677 N N . ALA A 1 208 ? 44.393 2.977 -68.144 1.00 95.25 208 ALA A N 1
ATOM 1678 C CA . ALA A 1 208 ? 45.706 2.350 -68.259 1.00 95.25 208 ALA A CA 1
ATOM 1679 C C . ALA A 1 208 ? 45.943 1.652 -69.617 1.00 95.25 208 ALA A C 1
ATOM 1681 O O . ALA A 1 2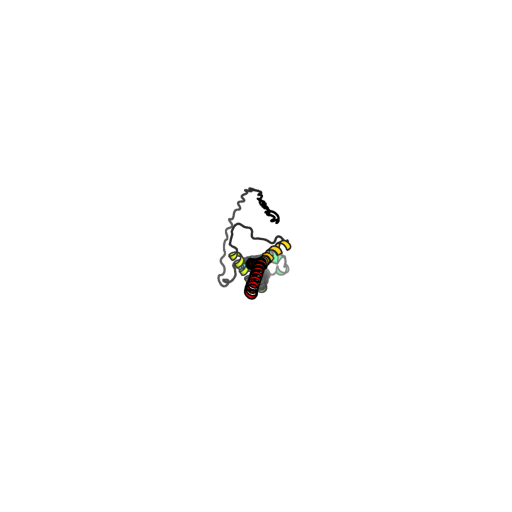08 ? 46.976 1.943 -70.218 1.00 95.25 208 ALA A O 1
ATOM 1682 N N . PRO A 1 209 ? 45.010 0.851 -70.177 1.00 95.50 209 PRO A N 1
ATOM 1683 C CA . PRO A 1 209 ? 45.201 0.213 -71.482 1.00 95.50 209 PRO A CA 1
ATOM 1684 C C . PRO A 1 209 ? 45.426 1.218 -72.615 1.00 95.50 209 PRO A C 1
ATOM 1686 O O . PRO A 1 209 ? 46.283 1.006 -73.460 1.00 95.50 209 PRO A O 1
ATOM 1689 N N . VAL A 1 210 ? 44.712 2.350 -72.599 1.00 94.44 210 VAL A N 1
ATOM 1690 C CA . VAL A 1 210 ? 44.850 3.402 -73.622 1.00 94.44 210 VAL A CA 1
ATOM 1691 C C . VAL A 1 210 ? 46.240 4.041 -73.579 1.00 94.44 210 VAL A C 1
ATOM 1693 O O . VAL A 1 210 ? 46.822 4.346 -74.616 1.00 94.44 210 VAL A O 1
ATOM 1696 N N . ILE A 1 211 ? 46.779 4.259 -72.377 1.00 93.38 211 ILE A N 1
ATOM 1697 C CA . ILE A 1 211 ? 48.126 4.815 -72.204 1.00 93.38 211 ILE A CA 1
ATOM 1698 C C . ILE A 1 211 ? 49.183 3.793 -72.627 1.00 93.38 211 ILE A C 1
ATOM 1700 O O . ILE A 1 211 ? 50.131 4.168 -73.311 1.00 93.38 211 ILE A O 1
ATOM 1704 N N . LEU A 1 212 ? 49.014 2.528 -72.232 1.00 95.06 212 LEU A N 1
ATOM 1705 C CA . LEU A 1 212 ? 49.933 1.448 -72.586 1.00 95.06 212 LEU A CA 1
ATOM 1706 C C . LEU A 1 212 ? 49.991 1.238 -74.101 1.00 95.06 212 LEU A C 1
ATOM 1708 O O . LEU A 1 212 ? 51.090 1.235 -74.641 1.00 95.06 212 LEU A O 1
ATOM 1712 N N . GLN A 1 213 ? 48.841 1.186 -74.782 1.00 94.94 213 GLN A N 1
ATOM 1713 C CA . GLN A 1 213 ? 48.788 1.063 -76.241 1.00 94.94 213 GLN A CA 1
ATOM 1714 C C . GLN A 1 213 ? 49.529 2.213 -76.924 1.00 94.94 213 GLN A C 1
ATOM 1716 O O . GLN A 1 213 ? 50.378 1.997 -77.774 1.00 94.94 213 GLN A O 1
ATOM 1721 N N . ARG A 1 214 ? 49.270 3.457 -76.502 1.00 95.38 214 ARG A N 1
ATOM 1722 C CA . ARG A 1 214 ? 49.948 4.621 -77.083 1.00 95.38 214 ARG A CA 1
ATOM 1723 C C . ARG A 1 214 ? 51.465 4.565 -76.885 1.00 95.38 214 ARG A C 1
ATOM 1725 O O . ARG A 1 214 ? 52.205 5.020 -77.751 1.00 95.38 214 ARG A O 1
ATOM 1732 N N . LEU A 1 215 ? 51.923 4.074 -75.733 1.00 95.12 215 LEU A N 1
ATOM 1733 C CA . LEU A 1 215 ? 53.349 3.911 -75.462 1.00 95.12 215 LEU A CA 1
ATOM 1734 C C . LEU A 1 215 ? 53.956 2.835 -76.371 1.00 95.12 215 LEU A C 1
ATOM 1736 O O . LEU A 1 215 ? 55.009 3.071 -76.959 1.00 95.12 215 LEU A O 1
ATOM 1740 N N . GLU A 1 216 ? 53.270 1.704 -76.525 1.00 95.88 216 GLU A N 1
ATOM 1741 C CA . GLU A 1 216 ? 53.653 0.624 -77.436 1.00 95.88 216 GLU A CA 1
ATOM 1742 C C . GLU A 1 216 ? 53.777 1.135 -78.878 1.00 95.88 216 GLU A C 1
ATOM 1744 O O . GLU A 1 216 ? 54.853 1.019 -79.466 1.00 95.88 216 GLU A O 1
ATOM 1749 N N . ASP A 1 217 ? 52.766 1.856 -79.375 1.00 94.50 217 ASP A N 1
ATOM 1750 C CA . ASP A 1 217 ? 52.779 2.474 -80.706 1.00 94.50 217 ASP A CA 1
ATOM 1751 C C . ASP A 1 217 ? 53.999 3.403 -80.892 1.00 94.50 217 ASP A C 1
ATOM 1753 O O . ASP A 1 217 ? 54.652 3.407 -81.938 1.00 94.50 217 ASP A O 1
ATOM 1757 N N . THR A 1 218 ? 54.350 4.204 -79.875 1.00 94.56 218 THR A N 1
ATOM 1758 C CA . THR A 1 218 ? 55.530 5.087 -79.951 1.00 94.56 218 THR A CA 1
ATOM 1759 C C . THR A 1 218 ? 56.851 4.325 -79.925 1.00 94.56 218 THR A C 1
ATOM 1761 O O . THR A 1 218 ? 57.792 4.709 -80.621 1.00 94.56 218 THR A O 1
ATOM 1764 N N . CYS A 1 219 ? 56.943 3.242 -79.153 1.00 94.44 219 CYS A N 1
ATOM 1765 C CA . CYS A 1 219 ? 58.123 2.384 -79.132 1.00 94.44 219 CYS A CA 1
ATOM 1766 C C . CYS A 1 219 ? 58.328 1.692 -80.485 1.00 94.44 219 CYS A C 1
ATOM 1768 O O . CYS A 1 219 ? 59.462 1.623 -80.968 1.00 94.44 219 CYS A O 1
ATOM 1770 N N . GLU A 1 220 ? 57.251 1.236 -81.128 1.00 95.00 220 GLU A N 1
ATOM 1771 C CA . GLU A 1 220 ? 57.305 0.674 -82.480 1.00 95.00 220 GLU A CA 1
ATOM 1772 C C . GLU A 1 220 ? 57.796 1.705 -83.500 1.00 95.00 220 GLU A C 1
ATOM 1774 O O . GLU A 1 220 ? 58.733 1.427 -84.251 1.00 95.00 220 GLU A O 1
ATOM 1779 N N . GLN A 1 221 ? 57.238 2.921 -83.482 1.00 93.81 221 GLN A N 1
ATOM 1780 C CA . GLN A 1 221 ? 57.674 4.012 -84.361 1.00 93.81 221 GLN A CA 1
ATOM 1781 C C . GLN A 1 221 ? 59.163 4.331 -84.193 1.00 93.81 221 GLN A C 1
ATOM 1783 O O . GLN A 1 221 ? 59.890 4.432 -85.179 1.00 93.81 221 GLN A O 1
ATOM 1788 N N . LEU A 1 222 ? 59.643 4.446 -82.952 1.00 93.50 222 LEU A N 1
ATOM 1789 C CA . LEU A 1 222 ? 61.059 4.697 -82.677 1.00 93.50 222 LEU A CA 1
ATOM 1790 C C . LEU A 1 222 ? 61.951 3.547 -83.153 1.00 93.50 222 LEU A C 1
ATOM 1792 O O . LEU A 1 222 ? 63.026 3.791 -83.697 1.00 93.50 222 LEU A O 1
ATOM 1796 N N . THR A 1 223 ? 61.498 2.302 -83.000 1.00 93.38 223 THR A N 1
ATOM 1797 C CA . THR A 1 223 ? 62.222 1.120 -83.490 1.00 93.38 223 THR A CA 1
ATOM 1798 C C . THR A 1 223 ? 62.347 1.136 -85.013 1.00 93.38 223 THR A C 1
ATOM 1800 O O . THR A 1 223 ? 63.402 0.797 -85.548 1.00 93.38 223 THR A O 1
ATOM 1803 N N . ILE A 1 224 ? 61.296 1.557 -85.723 1.00 93.56 224 ILE A N 1
ATOM 1804 C CA . ILE A 1 224 ? 61.331 1.744 -87.178 1.00 93.56 224 ILE A CA 1
ATOM 1805 C C . ILE A 1 224 ? 62.343 2.837 -87.548 1.00 93.56 224 ILE A C 1
ATOM 1807 O O . ILE A 1 224 ? 63.199 2.590 -88.393 1.00 93.56 224 ILE A O 1
ATOM 1811 N N . CYS A 1 225 ? 62.303 3.997 -86.881 1.00 89.62 225 CYS A N 1
ATOM 1812 C CA . CYS A 1 225 ? 63.246 5.095 -87.123 1.00 89.62 225 CYS A CA 1
ATOM 1813 C C . CYS A 1 225 ? 64.713 4.688 -86.889 1.00 89.62 225 CYS A C 1
ATOM 1815 O O . CYS A 1 225 ? 65.594 5.059 -87.663 1.00 89.62 225 CYS A O 1
ATOM 1817 N N . LEU A 1 226 ? 64.993 3.908 -85.841 1.00 90.06 226 LEU A N 1
ATOM 1818 C CA . LEU A 1 226 ? 66.343 3.400 -85.577 1.00 90.06 226 LEU A CA 1
ATOM 1819 C C . LEU A 1 226 ? 66.816 2.457 -86.687 1.00 90.06 226 LEU A C 1
ATOM 1821 O O . LEU A 1 226 ? 67.917 2.629 -87.202 1.00 90.06 226 LEU A O 1
ATOM 1825 N N . LYS A 1 227 ? 65.959 1.527 -87.127 1.00 89.12 227 LYS A N 1
ATOM 1826 C CA . LYS A 1 227 ? 66.271 0.635 -88.254 1.00 89.12 227 LYS A CA 1
ATOM 1827 C C . LYS A 1 227 ? 66.527 1.395 -89.552 1.00 89.12 227 LYS A C 1
ATOM 1829 O O . LYS A 1 227 ? 67.341 0.945 -90.349 1.00 89.12 227 LYS A O 1
ATOM 1834 N N . THR A 1 228 ? 65.837 2.507 -89.805 1.00 85.69 228 THR A N 1
ATOM 1835 C CA . THR A 1 228 ? 66.107 3.318 -91.003 1.00 85.69 228 THR A CA 1
ATOM 1836 C C . THR A 1 228 ? 67.461 4.017 -90.938 1.00 85.69 228 THR A C 1
ATOM 1838 O O . THR A 1 228 ? 68.121 4.097 -91.961 1.00 85.69 228 THR A O 1
ATOM 1841 N N . ILE A 1 229 ? 67.907 4.445 -89.751 1.00 86.12 229 ILE A N 1
ATOM 1842 C CA . ILE A 1 229 ? 69.225 5.076 -89.560 1.00 86.12 229 ILE A CA 1
ATOM 1843 C C . ILE A 1 229 ? 70.363 4.047 -89.667 1.00 86.12 229 ILE A C 1
ATOM 1845 O O . ILE A 1 229 ? 71.427 4.368 -90.175 1.00 86.12 229 ILE A O 1
ATOM 1849 N N . GLU A 1 230 ? 70.161 2.809 -89.207 1.00 78.75 230 GLU A N 1
ATOM 1850 C CA . GLU A 1 230 ? 71.178 1.745 -89.303 1.00 78.75 230 GLU A CA 1
ATOM 1851 C C . GLU A 1 230 ? 71.383 1.197 -90.730 1.00 78.75 230 GLU A C 1
ATOM 1853 O O . GLU A 1 230 ? 72.370 0.505 -90.971 1.00 78.75 230 GLU A O 1
ATOM 1858 N N . ASN A 1 231 ? 70.459 1.468 -91.659 1.00 71.44 231 ASN A N 1
ATOM 1859 C CA . ASN A 1 231 ? 70.498 0.972 -93.042 1.00 71.44 231 ASN A CA 1
ATOM 1860 C C . ASN A 1 231 ? 70.845 2.059 -94.089 1.00 71.44 231 ASN A C 1
ATOM 1862 O O . ASN A 1 231 ? 70.765 1.771 -95.287 1.00 71.44 231 ASN A O 1
ATOM 1866 N N . GLU A 1 232 ? 71.211 3.272 -93.659 1.00 54.31 232 GLU A N 1
ATOM 1867 C CA . GLU A 1 232 ? 71.833 4.333 -94.482 1.00 54.31 232 GLU A CA 1
ATOM 1868 C C . GLU A 1 232 ? 73.365 4.308 -94.357 1.00 54.31 232 GLU A C 1
ATOM 1870 O O . GLU A 1 232 ? 74.035 4.532 -95.393 1.00 54.31 232 GLU A O 1
#

Foldseek 3Di:
DDDDDDDDDDDDPPDDDDDDDDDDDDDDDDDDDDDDDDDDDDDDDDDDCPLFPPVRVVVLVVVLVVQLCVLPVQPLVNQCVVPVVCPVPSVVSVVVSVVSSVVSSVVVSVVVVVCCVVVVVRVVSVVVVVVVVVPPPDPPDDDDDDPVDVVVVVCVVCVVVVVVVVVVVVVVVVVVVVVVVVVVVVVVVVVVVVVVVVVVVVVCVVCVVVVVVVVVVVVVVVVVVVVVVVVD

InterPro domains:
  IPR007128 Nuclear MIS12/MIND complex subunit PMF1/Nnf1 [PF03980] (95-191)
  IPR007128 Nuclear MIS12/MIND complex subunit PMF1/Nnf1 [PTHR15459] (87-217)

Organism: NCBI:txid144034

Sequence (232 aa):
MIQISSRREELGIARWPFRKPLLRVDASSRLVFPTRIKRNYGEMAEDEEADCPNNARLFRIAVSNNLRNIAESVSEDKFLEILTILKSNPSIAQKLHKAMIKELYNSMNDDLEDILKEGNLQETFTKITKLSEENIMSTNKDAWRPPGDVILHLRSLGAHKIKEATEELEKQVNKMERENVTLMKTIAENRSRIQATNDNVVRILNRAPVILQRLEDTCEQLTICLKTIENE

Radius of gyration: 51.25 Å; chains: 1; bounding box: 109×35×153 Å

pLDDT: mean 77.83, std 23.09, range [29.92, 98.31]